Protein AF-A0AA40DKC9-F1 (afdb_monomer_lite)

Secondary structure (DSSP, 8-state):
-HHHHHHHHHHTT-PPP-HHHHHHSSPPP-S------PPP-----------------SHHHHHHHHHHHHHHHHHS-HHHHHHHHHHHHHHHHHHHHHHHHHHTT---HHHHHHHHHHHHHHHHHHHHHHHHHHHHHHHHHHHHHHHHHHHHS----------------------------PPP-

Sequence (185 aa):
TSRSIRAGYAKAGLFPFNPDRVLSDTPKPAAALAVPKINDVDSCAQDHVPQTPLTPASAEAITSLHNLIKQDAHILNETSRQRLKRHVQKLTNAAQLSFAERTARVMSYEDLETARADRATKEIAKEANKAARDDKKAAKEAKKVAILEAKKTSAGKVKRGRKRKSPAEVFAPEPKARLAQMNAM

pLDDT: mean 71.53, std 18.12, range [27.81, 98.12]

Foldseek 3Di:
DVVVVQVVCVVVVNDPDDVCVVVVPDDDPDPDPDDDPDDDDDDDDDPPDPPDPDDPPDPVVVVVVVVVVVVVVVVQPPVNVVVVVVVVVVVVVVVVVVVVVVVVPPDDPVNVVVVVVVVVVVVVVVVVVVVVVVVVVVVVVVVVVVVVVVVVPPDDDDDDDDDDDDDDDDDDDDDDDDDDDDDDD

Organism: NCBI:txid1954250

Structure (mmCIF, N/CA/C/O backbone):
data_AF-A0AA40DKC9-F1
#
_entry.id   AF-A0AA40DKC9-F1
#
loop_
_atom_site.group_PDB
_atom_site.id
_atom_site.type_symbol
_atom_site.label_atom_id
_atom_site.label_alt_id
_atom_site.label_comp_id
_atom_site.label_asym_id
_atom_site.label_entity_id
_atom_site.label_seq_id
_atom_site.pdbx_PDB_ins_code
_atom_site.Cartn_x
_atom_site.Cartn_y
_atom_site.Cartn_z
_atom_site.occupancy
_atom_site.B_iso_or_equiv
_atom_site.auth_seq_id
_atom_site.auth_comp_id
_atom_site.auth_asym_id
_atom_site.auth_atom_id
_atom_site.pdbx_PDB_model_num
ATOM 1 N N . THR A 1 1 ? -10.862 -17.056 -27.692 1.00 73.62 1 THR A N 1
ATOM 2 C CA . THR A 1 1 ? -11.677 -18.257 -27.388 1.00 73.62 1 THR A CA 1
ATOM 3 C C . THR A 1 1 ? -12.495 -18.037 -26.129 1.00 73.62 1 THR A C 1
ATOM 5 O O . THR A 1 1 ? -11.922 -17.832 -25.070 1.00 73.62 1 THR A O 1
ATOM 8 N N . SER A 1 2 ? -13.826 -18.100 -26.203 1.00 76.00 2 SER A N 1
ATOM 9 C CA . SER A 1 2 ? -14.719 -17.960 -25.033 1.00 76.00 2 SER A CA 1
ATOM 10 C C . SER A 1 2 ? -14.434 -18.985 -23.918 1.00 76.00 2 SER A C 1
ATOM 12 O O . SER A 1 2 ? -14.639 -18.703 -22.738 1.00 76.00 2 SER A O 1
ATOM 14 N N . ARG A 1 3 ? -13.892 -20.155 -24.284 1.00 78.56 3 ARG A N 1
ATOM 15 C CA . ARG A 1 3 ? -13.528 -21.250 -23.373 1.00 78.56 3 ARG A CA 1
ATOM 16 C C . ARG A 1 3 ? -12.411 -20.896 -22.381 1.00 78.56 3 ARG A C 1
ATOM 18 O O . ARG A 1 3 ? -12.502 -21.291 -21.226 1.00 78.56 3 ARG A O 1
ATOM 25 N N . SER A 1 4 ? -11.388 -20.143 -22.798 1.00 83.75 4 SER A N 1
ATOM 26 C CA . SER A 1 4 ? -10.256 -19.790 -21.920 1.00 83.75 4 SER A CA 1
ATOM 27 C C . SER A 1 4 ? -10.632 -18.723 -20.893 1.00 83.75 4 SER A C 1
ATOM 29 O O . SER A 1 4 ? -10.197 -18.791 -19.749 1.00 83.75 4 SER A O 1
ATOM 31 N N . ILE A 1 5 ? -11.504 -17.790 -21.281 1.00 84.00 5 ILE A N 1
ATOM 32 C CA . ILE A 1 5 ? -12.037 -16.750 -20.396 1.00 84.00 5 ILE A CA 1
ATOM 33 C C . ILE A 1 5 ? -12.887 -17.396 -19.292 1.00 84.00 5 ILE A C 1
ATOM 35 O O . ILE A 1 5 ? -12.626 -17.190 -18.110 1.00 84.00 5 ILE A O 1
ATOM 39 N N . ARG A 1 6 ? -13.841 -18.263 -19.662 1.00 81.12 6 ARG A N 1
ATOM 40 C CA . ARG A 1 6 ? -14.685 -18.992 -18.694 1.00 81.12 6 ARG A CA 1
ATOM 41 C C . ARG A 1 6 ? -13.871 -19.888 -17.753 1.00 81.12 6 ARG A C 1
ATOM 43 O O . ARG A 1 6 ? -14.188 -19.961 -16.570 1.00 81.12 6 ARG A O 1
ATOM 50 N N . ALA A 1 7 ? -12.810 -20.526 -18.253 1.00 81.12 7 ALA A N 1
ATOM 51 C CA . ALA A 1 7 ? -11.916 -21.344 -17.433 1.00 81.12 7 ALA A CA 1
ATOM 52 C C . ALA A 1 7 ? -11.145 -20.519 -16.385 1.00 81.12 7 ALA A C 1
ATOM 54 O O . ALA A 1 7 ? -10.975 -20.976 -15.256 1.00 81.12 7 ALA A O 1
ATOM 55 N N . GLY A 1 8 ? -10.716 -19.298 -16.728 1.00 84.44 8 GLY A N 1
ATOM 56 C CA . GLY A 1 8 ? -10.062 -18.386 -15.784 1.00 84.44 8 GLY A CA 1
ATOM 57 C C . GLY A 1 8 ? -10.985 -17.961 -14.639 1.00 84.44 8 GLY A C 1
ATOM 58 O O . GLY A 1 8 ? -10.592 -18.029 -13.477 1.00 84.44 8 GLY A O 1
ATOM 59 N N . TYR A 1 9 ? -12.232 -17.612 -14.963 1.00 84.12 9 TYR A N 1
ATOM 60 C CA . TYR A 1 9 ? -13.257 -17.258 -13.977 1.00 84.12 9 TYR A CA 1
ATOM 61 C C . TYR A 1 9 ? -13.592 -18.422 -13.033 1.00 84.12 9 TYR A C 1
ATOM 63 O O . TYR A 1 9 ? -13.560 -18.251 -11.815 1.00 84.12 9 TYR A O 1
ATOM 71 N N . ALA A 1 10 ? -13.792 -19.630 -13.572 1.00 79.62 10 ALA A N 1
ATOM 72 C CA . ALA A 1 10 ? -14.042 -20.823 -12.763 1.00 79.62 10 ALA A CA 1
ATOM 73 C C . ALA A 1 10 ? -12.865 -21.163 -11.828 1.00 79.62 10 ALA A C 1
ATOM 75 O O . ALA A 1 10 ? -13.083 -21.494 -10.665 1.00 79.62 10 ALA A O 1
ATOM 76 N N . LYS A 1 11 ? -11.615 -21.024 -12.299 1.00 83.69 11 LYS A N 1
ATOM 77 C CA . LYS A 1 11 ? -10.413 -21.239 -11.473 1.00 83.69 11 LYS A CA 1
ATOM 78 C C . LYS A 1 11 ? -10.322 -20.255 -10.300 1.00 83.69 11 LYS A C 1
ATOM 80 O O . LYS A 1 11 ? -9.803 -20.615 -9.251 1.00 83.69 11 LYS A O 1
ATOM 85 N N . ALA A 1 12 ? -10.826 -19.036 -10.475 1.00 83.12 12 ALA A N 1
ATOM 86 C CA . ALA A 1 12 ? -10.894 -18.016 -9.431 1.00 83.12 12 ALA A CA 1
ATOM 87 C C . ALA A 1 12 ? -12.143 -18.137 -8.533 1.00 83.12 12 ALA A C 1
ATOM 89 O O . ALA A 1 12 ? -12.351 -17.284 -7.675 1.00 83.12 12 ALA A O 1
ATOM 90 N N . GLY A 1 13 ? -12.998 -19.150 -8.740 1.00 79.19 13 GLY A N 1
ATOM 91 C CA . GLY A 1 13 ? -14.276 -19.290 -8.030 1.00 79.19 13 GLY A CA 1
ATOM 92 C C . GLY A 1 13 ?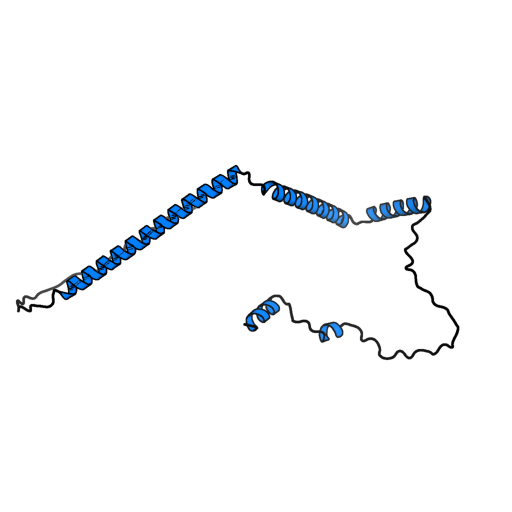 -15.306 -18.212 -8.387 1.00 79.19 13 GLY A C 1
ATOM 93 O O . GLY A 1 13 ? -16.338 -18.100 -7.728 1.00 79.19 13 GLY A O 1
ATOM 94 N N . LEU A 1 14 ? -15.039 -17.417 -9.426 1.00 82.75 14 LEU A N 1
ATOM 95 C CA . LEU A 1 14 ? -15.911 -16.349 -9.885 1.00 82.75 14 LEU A CA 1
ATOM 96 C C . LEU A 1 14 ? -16.895 -16.937 -10.894 1.00 82.75 14 LEU A C 1
ATOM 98 O O . LEU A 1 14 ? -16.609 -17.070 -12.083 1.00 82.75 14 LEU A O 1
ATOM 102 N N . PHE A 1 15 ? -18.055 -17.348 -10.401 1.00 75.44 15 PHE A N 1
ATOM 103 C CA . PHE A 1 15 ? -19.136 -17.817 -11.254 1.00 75.44 15 PHE A CA 1
ATOM 104 C C . PHE A 1 15 ? -19.887 -16.622 -11.853 1.00 75.44 15 PHE A C 1
ATOM 106 O O . PHE A 1 15 ? -19.972 -15.570 -11.214 1.00 75.44 15 PHE A O 1
ATOM 113 N N . PRO A 1 16 ? -20.447 -16.757 -13.069 1.00 78.62 16 PRO A N 1
ATOM 114 C CA . PRO A 1 16 ? -21.414 -15.795 -13.575 1.00 78.62 16 PRO A CA 1
ATOM 115 C C . PRO A 1 16 ? -22.511 -15.564 -12.537 1.00 78.62 16 PRO A C 1
ATOM 117 O O . PRO A 1 16 ? -22.940 -16.508 -11.869 1.00 78.62 16 PRO A O 1
ATOM 120 N N . PHE A 1 17 ? -22.942 -14.310 -12.407 1.00 78.31 17 PHE A N 1
ATOM 121 C CA . PHE A 1 17 ? -24.022 -13.931 -11.506 1.00 78.31 17 PHE A CA 1
ATOM 122 C C . PHE A 1 17 ? -25.231 -14.859 -11.704 1.00 78.31 17 PHE A C 1
ATOM 124 O O . PHE A 1 17 ? -25.710 -15.022 -12.827 1.00 78.31 17 PHE A O 1
ATOM 131 N N . ASN A 1 18 ? -25.685 -15.485 -10.616 1.00 78.56 18 ASN A N 1
ATOM 132 C CA . ASN A 1 18 ? -26.839 -16.377 -10.607 1.00 78.56 18 ASN A CA 1
ATOM 133 C C . ASN A 1 18 ? -27.922 -15.766 -9.699 1.00 78.56 18 ASN A C 1
ATOM 135 O O . ASN A 1 18 ? -27.805 -15.888 -8.475 1.00 78.56 18 ASN A O 1
ATOM 139 N N . PRO A 1 19 ? -28.940 -15.097 -10.273 1.00 76.44 19 PRO A N 1
ATOM 140 C CA . PRO A 1 19 ? -29.970 -14.416 -9.496 1.00 76.44 19 PRO A CA 1
ATOM 141 C C . PRO A 1 19 ? -30.777 -15.385 -8.631 1.00 76.44 19 PRO A C 1
ATOM 143 O O . PRO A 1 19 ? -31.137 -15.021 -7.520 1.00 76.44 19 PRO A O 1
ATOM 146 N N . ASP A 1 20 ? -30.987 -16.626 -9.071 1.00 77.50 20 ASP A N 1
ATOM 147 C CA . ASP A 1 20 ? -31.808 -17.597 -8.340 1.00 77.50 20 ASP A CA 1
ATOM 148 C C . ASP A 1 20 ? -31.191 -17.964 -6.984 1.00 77.50 20 ASP A C 1
ATOM 150 O O . ASP A 1 20 ? -31.914 -18.139 -6.009 1.00 77.50 20 ASP A O 1
ATOM 154 N N . ARG A 1 21 ? -29.852 -18.013 -6.895 1.00 76.00 21 ARG A N 1
ATOM 155 C CA . ARG A 1 21 ? -29.132 -18.241 -5.624 1.00 76.00 21 ARG A CA 1
ATOM 156 C C . ARG A 1 21 ? -29.141 -17.016 -4.716 1.00 76.00 21 ARG A C 1
ATOM 158 O O . ARG A 1 21 ? -29.103 -17.146 -3.504 1.00 76.00 21 ARG A O 1
ATOM 165 N N . VAL A 1 22 ? -29.142 -15.823 -5.301 1.00 76.44 22 VAL A N 1
ATOM 166 C CA . VAL A 1 22 ? -29.189 -14.570 -4.535 1.00 76.44 22 VAL A CA 1
ATOM 167 C C . VAL A 1 22 ? -30.593 -14.350 -3.974 1.00 76.44 22 VAL A C 1
ATOM 169 O O . VAL A 1 22 ? -30.746 -13.888 -2.849 1.00 76.44 22 VAL A O 1
ATOM 172 N N . LEU A 1 23 ? -31.617 -14.722 -4.742 1.00 75.81 23 LEU A N 1
ATOM 173 C CA . LEU A 1 23 ? -33.021 -14.588 -4.372 1.00 75.81 23 LEU A CA 1
ATOM 174 C C . LEU A 1 23 ? -33.534 -15.748 -3.501 1.00 75.81 23 LEU A C 1
ATOM 176 O O . LEU A 1 23 ? -34.550 -15.582 -2.829 1.00 75.81 23 LEU A O 1
ATOM 180 N N . SER A 1 24 ? -32.857 -16.903 -3.473 1.00 73.06 24 SER A N 1
ATOM 181 C CA . SER A 1 24 ? -33.232 -18.024 -2.598 1.00 73.06 24 SER A CA 1
ATOM 182 C C . SER A 1 24 ? -32.989 -17.739 -1.118 1.00 73.06 24 SER A C 1
ATOM 184 O O . SER A 1 24 ? -33.751 -18.210 -0.278 1.00 73.06 24 SER A O 1
ATOM 186 N N . ASP A 1 25 ? -31.947 -16.967 -0.805 1.00 75.69 25 ASP A N 1
ATOM 187 C CA . ASP A 1 25 ? -31.564 -16.643 0.575 1.00 75.69 25 ASP A CA 1
ATOM 188 C C . ASP A 1 25 ? -32.347 -15.439 1.119 1.00 75.69 25 ASP A C 1
ATOM 190 O O . ASP A 1 25 ? -32.398 -15.206 2.329 1.00 75.69 25 ASP A O 1
ATOM 194 N N . THR A 1 26 ? -32.986 -14.667 0.233 1.00 77.38 26 THR A N 1
ATOM 195 C CA . THR A 1 26 ? -33.887 -13.594 0.646 1.00 77.38 26 THR A CA 1
ATOM 196 C C . THR A 1 26 ? -35.240 -14.175 1.048 1.00 77.38 26 THR A C 1
ATOM 198 O O . THR A 1 26 ? -35.839 -14.911 0.257 1.00 77.38 26 THR A O 1
ATOM 201 N N . PRO A 1 27 ? -35.779 -13.837 2.235 1.00 72.62 27 PRO A N 1
ATOM 202 C CA . PRO A 1 27 ? -37.139 -14.217 2.579 1.00 72.62 27 PRO A CA 1
ATOM 203 C C . PRO A 1 27 ? -38.083 -13.624 1.533 1.00 72.62 27 PRO A C 1
ATOM 205 O O . PRO A 1 27 ? -38.110 -12.410 1.320 1.00 72.62 27 PRO A O 1
ATOM 208 N N . LYS A 1 28 ? -38.832 -14.497 0.851 1.00 73.69 28 LYS A N 1
ATOM 209 C CA . LYS A 1 28 ? -39.819 -14.103 -0.155 1.00 73.69 28 LYS A CA 1
ATOM 210 C C . LYS A 1 28 ? -40.770 -13.089 0.493 1.00 73.69 28 LYS A C 1
ATOM 212 O O . LYS A 1 28 ? -41.421 -13.457 1.474 1.00 73.69 28 LYS A O 1
ATOM 217 N N . PRO A 1 29 ? -40.856 -11.838 0.003 1.00 66.06 29 PRO A N 1
ATOM 218 C CA . PRO A 1 29 ? -41.797 -10.882 0.562 1.00 66.06 29 PRO A CA 1
ATOM 219 C C . PRO A 1 29 ? -43.192 -11.482 0.403 1.00 66.06 29 PRO A C 1
ATOM 221 O O . PRO A 1 29 ? -43.588 -11.862 -0.703 1.00 66.06 29 PRO A O 1
ATOM 224 N N . ALA A 1 30 ? -43.882 -11.667 1.529 1.00 52.03 30 ALA A N 1
ATOM 225 C CA . ALA A 1 30 ? -45.204 -12.264 1.571 1.00 52.03 30 ALA A CA 1
ATOM 226 C C . ALA A 1 30 ? -46.120 -11.499 0.610 1.00 52.03 30 ALA A C 1
ATOM 228 O O . ALA A 1 30 ? -46.394 -10.311 0.791 1.00 52.03 30 ALA A O 1
ATOM 229 N N . ALA A 1 31 ? -46.541 -12.185 -0.451 1.00 57.38 31 ALA A N 1
ATOM 230 C CA . ALA A 1 31 ? -47.508 -11.662 -1.389 1.00 57.38 31 ALA A CA 1
ATOM 231 C C . ALA A 1 31 ? -48.811 -11.382 -0.630 1.00 57.38 31 ALA A C 1
ATOM 233 O O . ALA A 1 31 ? -49.362 -12.277 0.006 1.00 57.38 31 ALA A O 1
ATOM 234 N N . ALA A 1 32 ? -49.270 -10.134 -0.727 1.00 58.47 32 ALA A N 1
ATOM 235 C CA . ALA A 1 32 ? -50.564 -9.652 -0.257 1.00 58.47 32 ALA A CA 1
ATOM 236 C C . ALA A 1 32 ? -50.816 -9.794 1.258 1.00 58.47 32 ALA A C 1
ATOM 238 O O . ALA A 1 32 ? -51.672 -10.557 1.701 1.00 58.47 32 ALA A O 1
ATOM 239 N N . LEU A 1 33 ? -50.152 -8.953 2.057 1.00 49.88 33 LEU A N 1
ATOM 240 C CA . LEU A 1 33 ? -50.748 -8.500 3.315 1.00 49.88 33 LEU A CA 1
ATOM 241 C C . LEU A 1 33 ? -51.916 -7.572 2.956 1.00 49.88 33 LEU A C 1
ATOM 243 O O . LEU A 1 33 ? -51.725 -6.428 2.546 1.00 49.88 33 LEU A O 1
ATOM 247 N N . ALA A 1 34 ? -53.126 -8.123 3.030 1.00 50.50 34 ALA A N 1
ATOM 248 C CA . ALA A 1 34 ? -54.370 -7.388 2.905 1.00 50.50 34 ALA A CA 1
ATOM 249 C C . ALA A 1 34 ? -54.368 -6.212 3.892 1.00 50.50 34 ALA A C 1
ATOM 251 O O . ALA A 1 34 ? -54.295 -6.390 5.107 1.00 50.50 34 ALA A O 1
ATOM 252 N N . VAL A 1 35 ? -54.421 -5.010 3.327 1.00 57.84 35 VAL A N 1
ATOM 253 C CA . VAL A 1 35 ? -54.603 -3.739 4.024 1.00 57.84 35 VAL A CA 1
ATOM 254 C C . VAL A 1 35 ? -55.887 -3.812 4.862 1.00 57.84 35 VAL A C 1
ATOM 256 O O . VAL A 1 35 ? -56.956 -4.030 4.284 1.00 57.84 35 VAL A O 1
ATOM 259 N N . PRO A 1 36 ? -55.853 -3.589 6.189 1.00 46.12 36 PRO A N 1
ATOM 260 C CA . PRO A 1 36 ? -57.054 -3.205 6.903 1.00 46.12 36 PRO A CA 1
ATOM 261 C C . PRO A 1 36 ? -57.400 -1.778 6.479 1.00 46.12 36 PRO A C 1
ATOM 263 O O . PRO A 1 36 ? -56.641 -0.837 6.709 1.00 46.12 36 PRO A O 1
ATOM 266 N N . LYS A 1 37 ? -58.545 -1.642 5.813 1.00 52.16 37 LYS A N 1
ATOM 267 C CA . LYS A 1 37 ? -59.165 -0.370 5.450 1.00 52.16 37 LYS A CA 1
ATOM 268 C C . LYS A 1 37 ? -59.525 0.363 6.747 1.00 52.16 37 LYS A C 1
ATOM 270 O O . LYS A 1 37 ? -60.538 0.054 7.368 1.00 52.16 37 LYS A O 1
ATOM 275 N N . ILE A 1 38 ? -58.653 1.265 7.190 1.00 45.56 38 ILE A N 1
ATOM 276 C CA . ILE A 1 38 ? -58.938 2.206 8.275 1.00 45.56 38 ILE A CA 1
ATOM 277 C C . ILE A 1 38 ? -59.447 3.480 7.611 1.00 45.56 38 ILE A C 1
ATOM 279 O O . ILE A 1 38 ? -58.801 4.024 6.720 1.00 45.56 38 ILE A O 1
ATOM 283 N N . ASN A 1 39 ? -60.664 3.846 8.000 1.00 53.00 39 ASN A N 1
ATOM 284 C CA . ASN A 1 39 ? -61.469 4.907 7.415 1.00 53.00 39 ASN A CA 1
ATOM 285 C C . ASN A 1 39 ? -60.775 6.272 7.461 1.00 53.00 39 ASN A C 1
ATOM 287 O O . ASN A 1 39 ? -60.009 6.566 8.379 1.00 53.00 39 ASN A O 1
ATOM 291 N N . ASP A 1 40 ? -61.109 7.071 6.452 1.00 49.53 40 ASP A N 1
ATOM 292 C CA . ASP A 1 40 ? -60.595 8.399 6.144 1.00 49.53 40 ASP A CA 1
ATOM 293 C C . ASP A 1 40 ? -60.563 9.333 7.362 1.00 49.53 40 ASP A C 1
ATOM 295 O O . ASP A 1 40 ? -61.601 9.679 7.929 1.00 49.53 40 ASP A O 1
ATOM 299 N N . VAL A 1 41 ? -59.362 9.785 7.724 1.00 51.31 41 VAL A N 1
ATOM 300 C CA . VAL A 1 41 ? -59.159 11.021 8.483 1.00 51.31 41 VAL A CA 1
ATOM 301 C C . VAL A 1 41 ? -58.030 11.791 7.809 1.00 51.31 41 VAL A C 1
ATOM 303 O O . VAL A 1 41 ? -56.906 11.303 7.696 1.00 51.31 41 VAL A O 1
ATOM 306 N N . ASP A 1 42 ? -58.390 12.984 7.340 1.00 53.59 42 ASP A N 1
ATOM 307 C CA . ASP A 1 42 ? -57.536 14.041 6.808 1.00 53.59 42 ASP A CA 1
ATOM 308 C C . ASP A 1 42 ? -56.150 14.103 7.456 1.00 53.59 42 ASP A C 1
ATOM 310 O O . ASP A 1 42 ? -56.028 14.251 8.673 1.00 53.59 42 ASP A O 1
ATOM 314 N N . SER A 1 43 ? -55.086 14.135 6.650 1.00 45.62 43 SER A N 1
ATOM 315 C CA . SER A 1 43 ? -53.872 14.857 7.043 1.00 45.62 43 SER A CA 1
ATOM 316 C C . SER A 1 43 ? -53.113 15.370 5.827 1.00 45.62 43 SER A C 1
ATOM 318 O O . SER A 1 43 ? -52.598 14.614 5.007 1.00 45.62 43 SER A O 1
ATOM 320 N N . CYS A 1 44 ? -53.062 16.696 5.764 1.00 46.16 44 CYS A N 1
ATOM 321 C CA . CYS A 1 44 ? -52.243 17.525 4.896 1.00 46.16 44 CYS A CA 1
ATOM 322 C C . CYS A 1 44 ? -50.788 17.0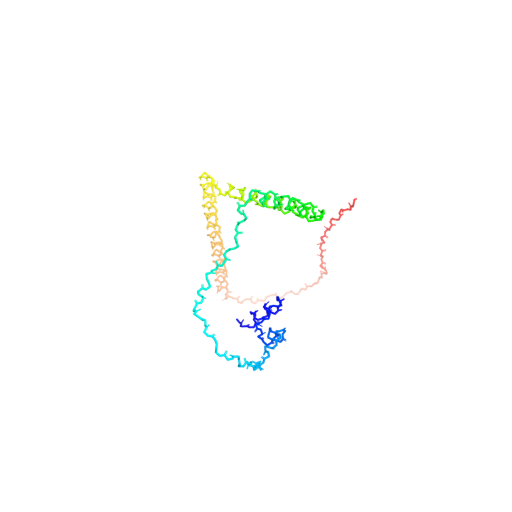26 4.796 1.00 46.16 44 CYS A C 1
ATOM 324 O O . CYS A 1 44 ? -50.231 16.506 5.764 1.00 46.16 44 CYS A O 1
ATOM 326 N N . ALA A 1 45 ? -50.177 17.247 3.631 1.00 53.09 45 ALA A N 1
ATOM 327 C CA . ALA A 1 45 ? -48.784 16.952 3.317 1.00 53.09 45 ALA A CA 1
ATOM 328 C C . ALA A 1 45 ? -47.819 17.298 4.466 1.00 53.09 45 ALA A C 1
ATOM 330 O O . ALA A 1 45 ? -47.739 18.441 4.910 1.00 53.09 45 ALA A O 1
ATOM 331 N N . GLN A 1 46 ? -47.055 16.305 4.913 1.00 48.28 46 GLN A N 1
ATOM 332 C CA . GLN A 1 46 ? -45.833 16.531 5.672 1.00 48.28 46 GLN A CA 1
ATOM 333 C C . GLN A 1 46 ? -44.675 16.284 4.712 1.00 48.28 46 GLN A C 1
ATOM 335 O O . GLN A 1 46 ? -44.257 15.145 4.500 1.00 48.28 46 GLN A O 1
ATOM 340 N N . ASP A 1 47 ? -44.190 17.368 4.106 1.00 49.53 47 ASP A N 1
ATOM 341 C CA . ASP A 1 47 ? -42.843 17.424 3.552 1.00 49.53 47 ASP A CA 1
ATOM 342 C C . ASP A 1 47 ? -41.881 17.047 4.678 1.00 49.53 47 ASP A C 1
ATOM 344 O O . ASP A 1 47 ? -41.597 17.835 5.582 1.00 49.53 47 ASP A O 1
ATOM 348 N N . HIS A 1 48 ? -41.421 15.798 4.668 1.00 50.94 48 HIS A N 1
ATOM 349 C CA . HIS A 1 48 ? -40.465 15.318 5.647 1.00 50.94 48 HIS A CA 1
ATOM 350 C C . HIS A 1 48 ? -39.107 15.950 5.324 1.00 50.94 48 HIS A C 1
ATOM 352 O O . HIS A 1 48 ? -38.276 15.395 4.606 1.00 50.94 48 HIS A O 1
ATOM 358 N N . VAL A 1 49 ? -38.890 17.152 5.856 1.00 62.12 49 VAL A N 1
ATOM 359 C CA . VAL A 1 49 ? -37.562 17.747 5.998 1.00 62.12 49 VAL A CA 1
ATOM 360 C C . VAL A 1 49 ? -36.687 16.712 6.719 1.00 62.12 49 VAL A C 1
ATOM 362 O O . VAL A 1 49 ? -37.140 16.124 7.711 1.00 62.12 49 VAL A O 1
ATOM 365 N N . PRO A 1 50 ? -35.455 16.433 6.253 1.00 49.00 50 PRO A N 1
ATOM 366 C CA . PRO A 1 50 ? -34.560 15.558 6.991 1.00 49.00 50 PRO A CA 1
ATOM 367 C C . PRO A 1 50 ? -34.291 16.197 8.357 1.00 49.00 50 PRO A C 1
ATOM 369 O O . PRO A 1 50 ? -33.643 17.239 8.447 1.00 49.00 50 PRO A O 1
ATOM 372 N N . GLN A 1 51 ? -34.802 15.582 9.426 1.00 56.97 51 GLN A N 1
ATOM 373 C CA . GLN A 1 51 ? -34.401 15.911 10.789 1.00 56.97 51 GLN A CA 1
ATOM 374 C C . GLN A 1 51 ? -32.928 15.536 10.934 1.00 56.97 51 GLN A C 1
ATOM 376 O O . GLN A 1 51 ? -32.572 14.385 11.187 1.00 56.97 51 GLN A O 1
ATOM 381 N N . THR A 1 52 ? -32.050 16.515 10.742 1.00 61.78 52 THR A N 1
ATOM 382 C CA . THR A 1 52 ? -30.675 16.415 11.217 1.00 61.78 52 THR A CA 1
ATOM 383 C C . THR A 1 52 ? -30.719 16.260 12.737 1.00 61.78 52 THR A C 1
ATOM 385 O O . THR A 1 52 ? -31.447 17.021 13.383 1.00 61.78 52 THR A O 1
ATOM 388 N N .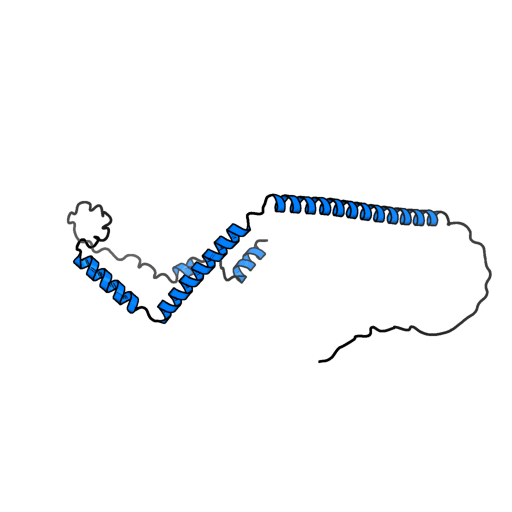 PRO A 1 53 ? -29.975 15.309 13.329 1.00 59.94 53 PRO A N 1
ATOM 389 C CA . PRO A 1 53 ? -29.923 15.175 14.777 1.00 59.94 53 PRO A CA 1
ATOM 390 C C . PRO A 1 53 ? -29.482 16.509 15.384 1.00 59.94 53 PRO A C 1
ATOM 392 O O . PRO A 1 53 ? -28.447 17.061 15.008 1.00 59.94 53 PRO A O 1
ATOM 395 N N . LEU A 1 54 ? -30.306 17.040 16.289 1.00 62.00 54 LEU A N 1
ATOM 396 C CA . LEU A 1 54 ? -30.041 18.282 17.004 1.00 62.00 54 LEU A CA 1
ATOM 397 C C . LEU A 1 54 ? -28.714 18.141 17.760 1.00 62.00 54 LEU A C 1
ATOM 399 O O . LEU A 1 54 ? -28.588 17.342 18.688 1.00 62.00 54 LEU A O 1
ATOM 403 N N . THR A 1 55 ? -27.714 18.913 17.338 1.00 67.31 55 THR A N 1
ATOM 404 C CA . THR A 1 55 ? -26.441 19.093 18.041 1.00 67.31 55 THR A CA 1
ATOM 405 C C . THR A 1 55 ? -26.703 19.473 19.504 1.00 67.31 55 THR A C 1
ATOM 407 O O . THR A 1 55 ? -27.519 20.365 19.748 1.00 67.31 55 THR A O 1
ATOM 410 N N . PRO A 1 56 ? -26.031 18.847 20.491 1.00 56.62 56 PRO A N 1
ATOM 411 C CA . PRO A 1 56 ? -26.223 19.183 21.898 1.00 56.62 56 PRO A CA 1
ATOM 412 C C . PRO A 1 56 ? -25.784 20.631 22.154 1.00 56.62 56 PRO A C 1
ATOM 414 O O . PRO A 1 56 ? -24.606 20.961 22.054 1.00 56.62 56 PRO A O 1
ATOM 417 N N . ALA A 1 57 ? -26.749 21.499 22.461 1.00 70.31 57 ALA A N 1
ATOM 418 C CA . ALA A 1 57 ? -26.564 22.950 22.546 1.00 70.31 57 ALA A CA 1
ATOM 419 C C . ALA A 1 57 ? -26.122 23.461 23.937 1.00 70.31 57 ALA A C 1
ATOM 421 O O . ALA A 1 57 ? -25.937 24.662 24.112 1.00 70.31 57 ALA A O 1
ATOM 422 N N . SER A 1 58 ? -25.956 22.574 24.929 1.00 83.25 58 SER A N 1
ATOM 423 C CA . SER A 1 58 ? -25.543 22.933 26.297 1.00 83.25 58 SER A CA 1
ATOM 424 C C . SER A 1 58 ? -24.105 22.500 26.593 1.00 83.25 58 SER A C 1
ATOM 426 O O . SER A 1 58 ? -23.697 21.387 26.253 1.00 83.25 58 SER A O 1
ATOM 428 N N . ALA A 1 59 ? -23.351 23.359 27.287 1.00 83.50 59 ALA A N 1
ATOM 429 C CA . ALA A 1 59 ? -21.976 23.088 27.709 1.00 83.50 59 ALA A CA 1
ATOM 430 C C . ALA A 1 59 ? -21.862 21.820 28.578 1.00 83.50 59 ALA A C 1
ATOM 432 O O . ALA A 1 59 ? -20.897 21.070 28.448 1.00 83.50 59 ALA A O 1
ATOM 433 N N . GLU A 1 60 ? -22.869 21.532 29.404 1.00 87.19 60 GLU A N 1
ATOM 434 C CA . GLU A 1 60 ? -22.923 20.325 30.241 1.00 87.19 60 GLU A CA 1
ATOM 435 C C . GLU A 1 60 ? -23.125 19.049 29.415 1.00 87.19 60 GLU A C 1
ATOM 437 O O . GLU A 1 60 ? -22.541 18.006 29.704 1.00 87.19 60 GLU A O 1
ATOM 442 N N . ALA A 1 61 ? -23.908 19.130 28.335 1.00 88.56 61 ALA A N 1
ATOM 443 C CA . ALA A 1 61 ? -24.113 18.003 27.431 1.00 88.56 61 ALA A CA 1
ATOM 444 C C . ALA A 1 61 ? -22.825 17.665 26.662 1.00 88.56 61 ALA A C 1
ATOM 446 O O . ALA A 1 61 ? -22.501 16.493 26.472 1.00 88.56 61 ALA A O 1
ATOM 447 N N . ILE A 1 62 ? -22.052 18.687 26.277 1.00 88.44 62 ILE A N 1
ATOM 448 C CA . ILE A 1 62 ? -20.762 18.520 25.596 1.00 88.44 62 ILE A CA 1
ATOM 449 C C . ILE A 1 62 ? -19.713 17.919 26.545 1.00 88.44 62 ILE A C 1
ATOM 451 O O . ILE A 1 62 ? -18.988 17.002 26.155 1.00 88.44 62 ILE A O 1
ATOM 455 N N . THR A 1 63 ? -19.632 18.383 27.797 1.00 92.06 63 THR A N 1
ATOM 456 C CA . THR A 1 63 ? -18.690 17.822 28.782 1.00 92.06 63 THR A CA 1
ATOM 457 C C . THR A 1 63 ? -19.068 16.399 29.189 1.00 92.06 63 THR A C 1
ATOM 459 O O . THR A 1 63 ? -18.186 15.543 29.277 1.00 92.06 63 THR A O 1
ATOM 462 N N . SER A 1 64 ? -20.363 16.119 29.355 1.00 94.25 64 SER A N 1
ATOM 463 C CA . SER A 1 64 ? -20.885 14.771 29.594 1.00 94.25 64 SER A CA 1
ATOM 464 C C . SER A 1 64 ? -20.514 13.810 28.456 1.00 94.25 64 SER A C 1
ATOM 466 O O . SER A 1 64 ? -19.921 12.758 28.703 1.00 94.25 64 SER A O 1
ATOM 468 N N . LEU A 1 65 ? -20.729 14.214 27.197 1.00 91.06 65 LEU A N 1
ATOM 469 C CA . LEU A 1 65 ? -20.352 13.427 26.018 1.00 91.06 65 LEU A CA 1
ATOM 470 C C . LEU A 1 65 ? -18.836 13.183 25.935 1.00 91.06 65 LEU A C 1
ATOM 472 O O . LEU A 1 65 ? -18.394 12.073 25.648 1.00 91.06 65 LEU A O 1
ATOM 476 N N . HIS A 1 66 ? -18.022 14.199 26.214 1.00 91.19 66 HIS A N 1
ATOM 477 C CA . HIS A 1 66 ? -16.565 14.064 26.216 1.00 91.19 66 HIS A CA 1
ATOM 478 C C . HIS A 1 66 ? -16.067 13.097 27.304 1.00 91.19 66 HIS A C 1
ATOM 480 O O . HIS A 1 66 ? -15.140 12.319 27.066 1.00 91.19 66 HIS A O 1
ATOM 486 N N . ASN A 1 67 ? -16.692 13.105 28.484 1.00 92.56 67 ASN A N 1
ATOM 487 C CA . ASN A 1 67 ? -16.382 12.153 29.549 1.00 92.56 67 ASN A CA 1
ATOM 488 C C . ASN A 1 67 ? -16.804 10.722 29.176 1.00 92.56 67 ASN A C 1
ATOM 490 O O . ASN A 1 67 ? -16.047 9.791 29.446 1.00 92.56 67 ASN A O 1
ATOM 494 N N . LEU A 1 68 ? -17.942 10.553 28.496 1.00 89.12 68 LEU A N 1
ATOM 495 C CA . LEU A 1 68 ? -18.407 9.260 27.984 1.00 89.12 68 LEU A CA 1
ATOM 496 C C . LEU A 1 68 ? -17.440 8.679 26.940 1.00 89.12 68 LEU A C 1
ATOM 498 O O . LEU A 1 68 ? -16.982 7.553 27.083 1.00 89.12 68 LEU A O 1
ATOM 502 N N . ILE A 1 69 ? -17.023 9.479 25.955 1.00 87.56 69 ILE A N 1
ATOM 503 C CA . ILE A 1 69 ? -16.067 9.051 24.918 1.00 87.56 69 ILE A CA 1
ATOM 504 C C . ILE A 1 69 ? -14.715 8.660 25.530 1.00 87.56 69 ILE A C 1
ATOM 506 O O . ILE A 1 69 ? -14.080 7.705 25.080 1.00 87.56 69 ILE A O 1
ATOM 510 N N . LYS A 1 70 ? -14.262 9.372 26.572 1.00 86.69 70 LYS A N 1
ATOM 511 C CA . LYS A 1 70 ? -13.058 8.985 27.323 1.00 86.69 70 LYS A CA 1
ATOM 512 C C . LYS A 1 70 ? -13.226 7.618 27.978 1.00 86.69 70 LYS A C 1
ATOM 514 O O . LYS A 1 70 ? -12.321 6.794 27.875 1.00 86.69 70 LYS A O 1
ATOM 519 N N . GLN A 1 71 ? -14.361 7.374 28.629 1.00 77.38 71 GLN A N 1
ATOM 520 C CA . GLN A 1 71 ? -14.658 6.079 29.243 1.00 77.38 71 GLN A CA 1
ATOM 521 C C . GLN A 1 71 ? -14.707 4.967 28.187 1.00 77.38 71 GLN A C 1
ATOM 523 O O . GLN A 1 71 ? -14.013 3.967 28.342 1.00 77.38 71 GLN A O 1
ATOM 528 N N . ASP A 1 72 ? -15.389 5.179 27.064 1.00 79.31 72 ASP A N 1
ATOM 529 C CA . ASP A 1 72 ? -15.476 4.214 25.959 1.00 79.31 72 ASP A CA 1
ATOM 530 C C . ASP A 1 72 ? -14.111 3.906 25.328 1.00 79.31 72 ASP A C 1
ATOM 532 O O . ASP A 1 72 ? -13.786 2.754 25.028 1.00 79.31 72 ASP A O 1
ATOM 536 N N . ALA A 1 73 ? -13.252 4.918 25.194 1.00 76.00 73 ALA A N 1
ATOM 537 C CA . ALA A 1 73 ? -11.878 4.738 24.735 1.00 76.00 73 ALA A CA 1
ATOM 538 C C . ALA A 1 73 ? -11.025 3.915 25.721 1.00 76.00 73 ALA A C 1
ATOM 540 O O . ALA A 1 73 ? -10.109 3.207 25.293 1.00 76.00 73 ALA A O 1
ATOM 541 N N . HIS A 1 74 ? -11.325 3.978 27.023 1.00 70.19 74 HIS A N 1
ATOM 542 C CA . HIS A 1 74 ? -10.711 3.129 28.049 1.00 70.19 74 HIS A CA 1
ATOM 543 C C . HIS A 1 74 ? -11.309 1.713 28.096 1.00 70.19 74 HIS A C 1
ATOM 545 O O . HIS A 1 74 ? -10.594 0.779 28.456 1.00 70.19 74 HIS A O 1
ATOM 551 N N . ILE A 1 75 ? -12.572 1.539 27.689 1.00 74.06 75 ILE A N 1
ATOM 552 C CA . ILE A 1 75 ? -13.260 0.239 27.569 1.00 74.06 75 ILE A CA 1
ATOM 553 C C . ILE A 1 75 ? -12.726 -0.575 26.375 1.00 74.06 75 ILE A C 1
ATOM 555 O O . ILE A 1 75 ? -12.868 -1.800 26.328 1.00 74.06 75 ILE A O 1
ATOM 559 N N . LEU A 1 76 ? -12.050 0.069 25.417 1.00 71.00 76 LEU A N 1
ATOM 560 C CA . LEU A 1 76 ? -11.398 -0.627 24.312 1.00 71.00 76 LEU A CA 1
ATOM 561 C C . LEU A 1 76 ? -10.369 -1.648 24.836 1.00 71.00 76 LEU A C 1
ATOM 563 O O . LEU A 1 76 ? -9.335 -1.296 25.407 1.00 71.00 76 LEU A O 1
ATOM 567 N N . ASN A 1 77 ? -10.628 -2.932 24.569 1.00 83.88 77 ASN A N 1
ATOM 568 C CA . ASN A 1 77 ? -9.766 -4.054 24.951 1.00 83.88 77 ASN A CA 1
ATOM 569 C C . ASN A 1 77 ? -8.293 -3.805 24.581 1.00 83.88 77 ASN A C 1
ATOM 571 O O . ASN A 1 77 ? -8.009 -3.282 23.501 1.00 83.88 77 ASN A O 1
ATOM 575 N N . GLU A 1 78 ? -7.336 -4.267 25.391 1.00 84.06 78 GLU A N 1
ATOM 576 C CA . GLU A 1 78 ? -5.894 -4.068 25.140 1.00 84.06 78 GLU A CA 1
ATOM 577 C C . GLU A 1 78 ? -5.478 -4.504 23.718 1.00 84.06 78 GLU A C 1
ATOM 579 O O . GLU A 1 78 ? -4.689 -3.840 23.042 1.00 84.06 78 GLU A O 1
ATOM 584 N N . THR A 1 79 ? -6.107 -5.564 23.195 1.00 85.19 79 THR A N 1
ATOM 585 C CA . THR A 1 79 ? -5.893 -6.055 21.824 1.00 85.19 79 THR A CA 1
ATOM 586 C C . THR A 1 79 ? -6.350 -5.074 20.738 1.00 85.19 79 THR A C 1
ATOM 588 O O . THR A 1 79 ? -5.758 -5.029 19.659 1.00 85.19 79 THR A O 1
ATOM 591 N N . SER A 1 80 ? -7.402 -4.293 20.986 1.00 83.81 80 SER A N 1
ATOM 592 C CA . SER A 1 80 ? -7.919 -3.278 20.060 1.00 83.81 80 SER A CA 1
ATOM 593 C C . SER A 1 80 ? -7.015 -2.044 20.033 1.00 83.81 80 SER A C 1
ATOM 595 O O . SER A 1 80 ? -6.640 -1.586 18.954 1.00 83.81 80 SER A O 1
ATOM 597 N N . ARG A 1 81 ? -6.526 -1.600 21.199 1.00 85.62 81 ARG A N 1
ATOM 598 C CA . ARG A 1 81 ? -5.497 -0.555 21.315 1.00 85.62 81 ARG A CA 1
ATOM 599 C C . ARG A 1 81 ? -4.195 -0.956 20.629 1.00 85.62 81 ARG A C 1
ATOM 601 O O . ARG A 1 81 ? -3.602 -0.159 19.904 1.00 85.62 81 ARG A O 1
ATOM 608 N N . GLN A 1 82 ? -3.748 -2.196 20.818 1.00 90.62 82 GLN A N 1
ATOM 609 C CA . GLN A 1 82 ? -2.544 -2.700 20.161 1.00 90.62 82 GLN A CA 1
ATOM 610 C C . GLN A 1 82 ? -2.716 -2.770 18.637 1.00 90.62 82 GLN A C 1
ATOM 612 O O . GLN A 1 82 ? -1.799 -2.407 17.896 1.00 90.62 82 GLN A O 1
ATOM 617 N N . ARG A 1 83 ? -3.894 -3.190 18.155 1.00 91.50 83 ARG A N 1
ATOM 618 C CA . ARG A 1 83 ? -4.238 -3.150 16.726 1.00 91.50 83 ARG A CA 1
ATOM 619 C C . ARG A 1 83 ? -4.203 -1.726 1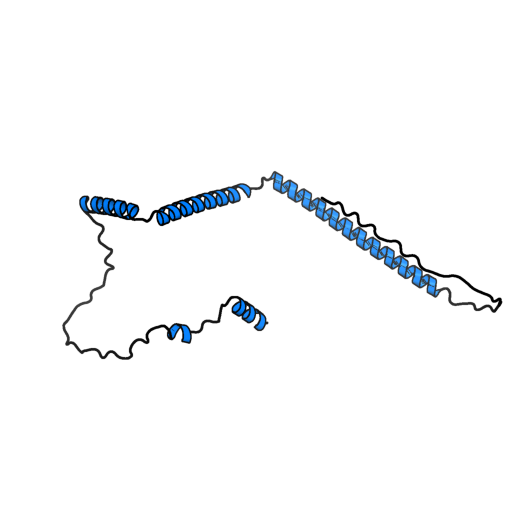6.184 1.00 91.50 83 ARG A C 1
ATOM 621 O O . ARG A 1 83 ? -3.544 -1.503 15.173 1.00 91.50 83 ARG A O 1
ATOM 628 N N . LEU A 1 84 ? -4.813 -0.766 16.879 1.00 90.12 84 LEU A N 1
ATOM 629 C CA . LEU A 1 84 ? -4.786 0.646 16.495 1.00 90.12 84 LEU A CA 1
ATOM 630 C C . LEU A 1 84 ? -3.350 1.173 16.384 1.00 90.12 84 LEU A C 1
ATOM 632 O O . LEU A 1 84 ? -2.988 1.724 15.348 1.00 90.12 84 LEU A O 1
ATOM 636 N N . LYS A 1 85 ? -2.499 0.921 17.388 1.00 94.50 85 LYS A N 1
ATOM 637 C CA . LYS A 1 85 ? -1.074 1.298 17.345 1.00 94.50 85 LYS A CA 1
ATOM 638 C C . LYS A 1 85 ? -0.359 0.717 16.120 1.00 94.50 85 LYS A C 1
ATOM 640 O O . LYS A 1 85 ? 0.346 1.445 15.426 1.00 94.50 85 LYS A O 1
ATOM 645 N N . ARG A 1 86 ? -0.582 -0.567 15.800 1.00 96.50 86 ARG A N 1
ATOM 646 C CA . ARG A 1 86 ? -0.025 -1.189 14.582 1.00 96.50 86 ARG A CA 1
ATOM 647 C C . ARG A 1 86 ? -0.551 -0.532 13.307 1.00 96.50 86 ARG A C 1
ATOM 649 O O . ARG A 1 86 ? 0.221 -0.358 12.371 1.00 96.50 86 ARG A O 1
ATOM 656 N N . HIS A 1 87 ? -1.838 -0.194 13.238 1.00 96.31 87 HIS A N 1
ATOM 657 C CA . HIS A 1 87 ? -2.421 0.463 12.064 1.00 96.31 87 HIS A CA 1
ATOM 658 C C . HIS A 1 87 ? -1.849 1.864 11.854 1.00 96.31 87 HIS A C 1
ATOM 660 O O . HIS A 1 87 ? -1.462 2.187 10.734 1.00 96.31 87 HIS A O 1
ATOM 666 N N . VAL A 1 88 ? -1.714 2.647 12.926 1.00 96.69 88 VAL A N 1
ATOM 667 C CA . VAL A 1 88 ? -1.075 3.968 12.881 1.00 96.69 88 VAL A CA 1
ATOM 668 C C . VAL A 1 88 ? 0.370 3.840 12.400 1.00 96.69 88 VAL A C 1
ATOM 670 O O . VAL A 1 88 ? 0.746 4.512 11.447 1.00 96.69 88 VAL A O 1
ATOM 673 N N . GLN A 1 89 ? 1.148 2.910 12.963 1.00 98.12 89 GLN A N 1
ATOM 674 C CA . GLN A 1 89 ? 2.535 2.679 12.542 1.00 98.12 89 GLN A CA 1
ATOM 675 C C . GLN A 1 89 ? 2.648 2.226 11.074 1.00 98.12 89 GLN A C 1
ATOM 677 O O . GLN A 1 89 ? 3.546 2.643 10.346 1.00 98.12 89 GLN A O 1
ATOM 682 N N . LYS A 1 90 ? 1.731 1.373 10.602 1.00 98.12 90 LYS A N 1
ATOM 683 C CA . LYS A 1 90 ? 1.682 0.977 9.186 1.00 98.12 90 LYS A CA 1
ATOM 684 C C . LYS A 1 90 ? 1.405 2.173 8.281 1.00 98.12 90 LYS A C 1
ATOM 686 O O . LYS A 1 90 ? 2.051 2.296 7.245 1.00 98.12 90 LYS A O 1
ATOM 691 N N . LEU A 1 91 ? 0.471 3.040 8.670 1.00 97.31 91 LEU A N 1
ATOM 692 C CA . LEU A 1 91 ? 0.117 4.230 7.904 1.00 97.31 91 LEU A CA 1
ATOM 693 C C . LEU A 1 91 ? 1.283 5.222 7.845 1.00 97.31 91 LEU A C 1
ATOM 695 O O . LEU A 1 91 ? 1.586 5.726 6.767 1.00 97.31 91 LEU A O 1
ATOM 699 N N . THR A 1 92 ? 1.989 5.443 8.957 1.00 97.69 92 THR A N 1
ATOM 700 C CA . THR A 1 92 ? 3.180 6.305 8.969 1.00 97.69 92 THR A CA 1
ATOM 701 C C . THR A 1 92 ? 4.291 5.748 8.084 1.00 97.69 92 THR A C 1
ATOM 703 O O . THR A 1 92 ? 4.862 6.494 7.292 1.00 97.69 92 THR A O 1
ATOM 706 N N . ASN A 1 93 ? 4.556 4.439 8.146 1.00 97.12 93 ASN A N 1
ATOM 707 C CA . ASN A 1 93 ? 5.583 3.802 7.316 1.00 97.12 93 ASN A CA 1
ATOM 708 C C . ASN A 1 93 ? 5.220 3.857 5.824 1.00 97.12 93 ASN A C 1
ATOM 710 O O . ASN A 1 93 ? 6.073 4.151 4.991 1.00 97.12 93 ASN A O 1
ATOM 714 N N . ALA A 1 94 ? 3.952 3.610 5.483 1.00 95.56 94 ALA A N 1
ATOM 715 C CA . ALA A 1 94 ? 3.462 3.710 4.111 1.00 95.56 94 ALA A CA 1
ATOM 716 C C . ALA A 1 94 ? 3.568 5.145 3.573 1.00 95.56 94 ALA A C 1
ATOM 718 O O . ALA A 1 94 ? 4.013 5.346 2.445 1.00 95.56 94 ALA A O 1
ATOM 719 N N . ALA A 1 95 ? 3.219 6.144 4.388 1.00 95.38 95 ALA A N 1
ATOM 720 C CA . ALA A 1 95 ? 3.369 7.547 4.023 1.00 95.38 95 ALA A CA 1
ATOM 721 C C . ALA A 1 95 ? 4.843 7.898 3.766 1.00 95.38 95 ALA A C 1
ATOM 723 O O . ALA A 1 95 ? 5.158 8.420 2.699 1.00 95.38 95 ALA A O 1
ATOM 724 N N . GLN A 1 96 ? 5.753 7.547 4.681 1.00 93.56 96 GLN A N 1
ATOM 725 C CA . GLN A 1 96 ? 7.194 7.777 4.522 1.00 93.56 96 GLN A CA 1
ATOM 726 C C . GLN A 1 96 ? 7.754 7.133 3.251 1.00 93.56 96 GLN A C 1
ATOM 728 O O . GLN A 1 96 ? 8.440 7.810 2.489 1.00 93.56 96 GLN A O 1
ATOM 733 N N . LEU A 1 97 ? 7.416 5.865 2.987 1.00 91.56 97 LEU A N 1
ATOM 734 C CA . LEU A 1 97 ? 7.800 5.176 1.751 1.00 91.56 97 LEU A CA 1
ATOM 735 C C . LEU A 1 97 ? 7.272 5.911 0.517 1.00 91.56 97 LEU A C 1
ATOM 737 O O . LEU A 1 97 ? 8.040 6.198 -0.393 1.00 91.56 97 LEU A O 1
ATOM 741 N N . SER A 1 98 ? 5.994 6.299 0.513 1.00 86.69 98 SER A N 1
ATOM 742 C CA . SER A 1 98 ? 5.396 7.007 -0.625 1.00 86.69 98 SER A CA 1
ATOM 743 C C . SER A 1 98 ? 6.030 8.378 -0.884 1.00 86.69 98 SER A C 1
ATOM 745 O O . SER A 1 98 ? 6.168 8.789 -2.036 1.00 86.69 98 SER A O 1
ATOM 747 N N . PHE A 1 99 ? 6.444 9.092 0.169 1.00 85.25 99 PHE A N 1
ATOM 748 C CA . PHE A 1 99 ? 7.160 10.356 0.025 1.00 85.25 99 PHE A CA 1
ATOM 749 C C . PHE A 1 99 ? 8.589 10.131 -0.468 1.00 85.25 99 PHE A C 1
ATOM 751 O O . PHE A 1 99 ? 9.002 10.834 -1.384 1.00 85.25 99 PHE A O 1
ATOM 758 N N . ALA A 1 100 ? 9.299 9.132 0.063 1.00 80.75 100 ALA A N 1
ATOM 759 C CA . ALA A 1 100 ? 10.647 8.767 -0.371 1.00 80.75 100 ALA A CA 1
ATOM 760 C C . ALA A 1 100 ? 10.690 8.307 -1.842 1.00 80.75 100 ALA A C 1
ATOM 762 O O . ALA A 1 100 ? 11.571 8.702 -2.600 1.00 80.75 100 ALA A O 1
ATOM 763 N N . GLU A 1 101 ? 9.710 7.514 -2.278 1.00 78.88 101 GLU A N 1
ATOM 764 C CA . GLU A 1 101 ? 9.566 7.099 -3.678 1.00 78.88 101 GLU A CA 1
ATOM 765 C C . GLU A 1 101 ? 9.304 8.290 -4.608 1.00 78.88 101 GLU A C 1
ATOM 767 O O . GLU A 1 101 ? 9.809 8.336 -5.731 1.00 78.88 101 GLU A O 1
ATOM 772 N N . ARG A 1 102 ? 8.526 9.277 -4.147 1.00 69.06 102 ARG A N 1
ATOM 773 C CA . ARG A 1 102 ? 8.248 10.495 -4.917 1.00 69.06 102 ARG A CA 1
ATOM 774 C C . ARG A 1 102 ? 9.452 11.432 -4.980 1.00 69.06 102 ARG A C 1
ATOM 776 O O . ARG A 1 102 ? 9.670 12.017 -6.037 1.00 69.06 102 ARG A O 1
ATOM 783 N N . THR A 1 103 ? 10.249 11.556 -3.917 1.00 60.22 103 THR A N 1
ATOM 784 C CA . THR A 1 103 ? 11.493 12.347 -3.947 1.00 60.22 103 THR A CA 1
ATOM 785 C C . THR A 1 103 ? 12.587 11.686 -4.780 1.00 60.22 103 THR A C 1
ATOM 787 O O . THR A 1 103 ? 13.317 12.390 -5.470 1.00 60.22 103 THR A O 1
ATOM 790 N N . ALA A 1 104 ? 12.669 10.354 -4.808 1.00 61.72 104 ALA A N 1
ATOM 791 C CA . ALA A 1 104 ? 13.683 9.635 -5.585 1.00 61.72 104 ALA A CA 1
ATOM 792 C C . ALA A 1 104 ? 13.483 9.697 -7.114 1.00 61.72 104 ALA A C 1
ATOM 794 O O . ALA A 1 104 ? 14.394 9.354 -7.864 1.00 61.72 104 ALA A O 1
ATOM 795 N N . ARG A 1 105 ? 12.304 10.108 -7.610 1.00 62.84 105 ARG A N 1
ATOM 796 C CA . ARG A 1 105 ? 11.988 10.061 -9.051 1.00 62.84 105 ARG A CA 1
ATOM 797 C C . ARG A 1 105 ? 12.366 11.317 -9.839 1.00 62.84 105 ARG A C 1
ATOM 799 O O . ARG A 1 105 ? 12.189 11.334 -11.057 1.00 62.84 105 ARG A O 1
ATOM 806 N N . VAL A 1 106 ? 12.883 12.354 -9.185 1.00 69.50 106 VAL A N 1
ATOM 807 C CA . VAL A 1 106 ? 13.415 13.529 -9.883 1.00 69.50 106 VAL A CA 1
ATOM 808 C C . VAL A 1 106 ? 14.869 13.234 -10.250 1.00 69.50 106 VAL A C 1
ATOM 810 O O . VAL A 1 106 ? 15.781 13.543 -9.493 1.00 69.50 106 VAL A O 1
ATOM 813 N N . MET A 1 107 ? 15.080 12.574 -11.393 1.00 75.56 107 MET A N 1
ATOM 814 C CA . MET A 1 107 ? 16.423 12.461 -11.974 1.00 75.56 107 MET A CA 1
ATOM 815 C C . MET A 1 107 ? 16.918 13.861 -12.335 1.00 75.56 107 MET A C 1
ATOM 817 O O . MET A 1 107 ? 16.161 14.649 -12.912 1.00 75.56 107 MET A O 1
ATOM 821 N N . SER A 1 108 ? 18.166 14.171 -11.986 1.00 81.75 108 SER A N 1
ATOM 822 C CA . SER A 1 108 ? 18.771 15.439 -12.380 1.00 81.75 108 SER A CA 1
ATOM 823 C C . SER A 1 108 ? 18.943 15.486 -13.903 1.00 81.75 108 SER A C 1
ATOM 825 O O . SER A 1 108 ? 18.936 14.456 -14.583 1.00 81.75 108 SER A O 1
ATOM 827 N N . TYR A 1 109 ? 19.071 16.691 -14.461 1.00 82.81 109 TYR A N 1
ATOM 828 C CA . TYR A 1 109 ? 19.304 16.872 -15.896 1.00 82.81 109 TYR A CA 1
ATOM 829 C C . TYR A 1 109 ? 20.554 16.103 -16.375 1.00 82.81 109 TYR A C 1
ATOM 831 O O . TYR A 1 109 ? 20.512 15.439 -17.411 1.00 82.81 109 TYR A O 1
ATOM 839 N N . GLU A 1 110 ? 21.603 16.081 -15.552 1.00 85.56 110 GLU A N 1
ATOM 840 C CA . GLU A 1 110 ? 22.855 15.353 -15.794 1.00 85.56 110 GLU A CA 1
ATOM 841 C C . GLU A 1 110 ? 22.645 13.828 -15.897 1.00 85.56 110 GLU A C 1
ATOM 843 O O .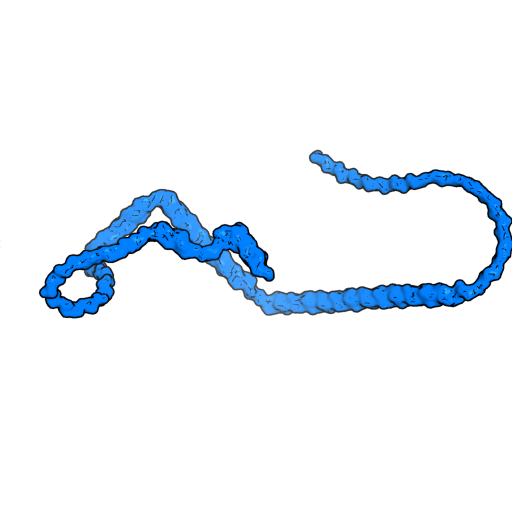 GLU A 1 110 ? 23.174 13.161 -16.792 1.00 85.56 110 GLU A O 1
ATOM 848 N N . ASP A 1 111 ? 21.799 13.251 -15.037 1.00 87.69 111 ASP A N 1
ATOM 849 C CA . ASP A 1 111 ? 21.498 11.810 -15.066 1.00 87.69 111 ASP A CA 1
ATOM 850 C C . ASP A 1 111 ? 20.735 11.404 -16.342 1.00 87.69 111 ASP A C 1
ATOM 852 O O . ASP A 1 111 ? 20.820 10.269 -16.820 1.00 87.69 111 ASP A O 1
ATOM 856 N N . LEU A 1 112 ? 19.963 12.330 -16.917 1.00 86.75 112 LEU A N 1
ATOM 857 C CA . LEU A 1 112 ? 19.252 12.107 -18.174 1.00 86.75 112 LEU A CA 1
ATOM 858 C C . LEU A 1 112 ? 20.182 12.212 -19.387 1.00 86.75 112 LEU A C 1
ATOM 860 O O . LEU A 1 112 ? 20.016 11.440 -20.337 1.00 86.75 112 LEU A O 1
ATOM 864 N N . GLU A 1 113 ? 21.147 13.134 -19.375 1.00 89.75 113 GLU A N 1
ATOM 865 C CA . GLU A 1 113 ? 22.152 13.250 -20.437 1.00 89.75 113 GLU A CA 1
ATOM 866 C C . GLU A 1 113 ? 23.063 12.024 -20.489 1.00 89.75 113 GLU A C 1
ATOM 868 O O . GLU A 1 113 ? 23.221 11.417 -21.553 1.00 89.75 113 GLU A O 1
ATOM 873 N N . THR A 1 114 ? 23.571 11.584 -19.338 1.00 88.69 114 THR A N 1
ATOM 874 C CA . THR A 1 114 ? 24.382 10.361 -19.231 1.00 88.69 114 THR A CA 1
ATOM 875 C C . THR A 1 114 ? 23.613 9.129 -19.718 1.00 88.69 114 THR A C 1
ATOM 877 O O . THR A 1 114 ? 24.100 8.382 -20.569 1.00 88.69 114 THR A O 1
ATOM 880 N N . ALA A 1 115 ? 22.353 8.960 -19.302 1.00 89.62 115 ALA A N 1
ATOM 881 C CA . ALA A 1 115 ? 21.510 7.861 -19.772 1.00 89.62 115 ALA A CA 1
ATOM 882 C C . ALA A 1 115 ? 21.236 7.903 -21.289 1.00 89.62 115 ALA A C 1
ATOM 884 O O . ALA A 1 115 ? 21.070 6.851 -21.918 1.00 89.62 115 ALA A O 1
ATOM 885 N N . ARG A 1 116 ? 21.161 9.094 -21.902 1.00 91.94 116 ARG A N 1
ATOM 886 C CA . ARG A 1 116 ? 21.021 9.247 -23.361 1.00 91.94 116 ARG A CA 1
ATOM 887 C C . ARG A 1 116 ? 22.309 8.877 -24.088 1.00 91.94 116 ARG A C 1
ATOM 889 O O . ARG A 1 116 ? 22.233 8.125 -25.060 1.00 91.94 116 ARG A O 1
ATOM 896 N N . ALA A 1 117 ? 23.461 9.338 -23.605 1.00 93.88 117 ALA A N 1
ATOM 897 C CA . ALA A 1 117 ? 24.765 8.995 -24.169 1.00 93.88 117 ALA A CA 1
ATOM 898 C C . ALA A 1 117 ? 25.008 7.475 -24.138 1.00 93.88 117 ALA A C 1
ATOM 900 O O . ALA A 1 117 ? 25.347 6.872 -25.158 1.00 93.88 117 ALA A O 1
ATOM 901 N N . ASP A 1 118 ? 24.708 6.823 -23.013 1.00 92.56 118 ASP A N 1
ATOM 902 C CA . ASP A 1 118 ? 24.816 5.368 -22.862 1.00 92.56 118 ASP A CA 1
ATOM 903 C C . ASP A 1 118 ? 23.890 4.586 -23.799 1.00 92.56 118 ASP A C 1
ATOM 905 O O . ASP A 1 118 ? 24.214 3.482 -24.241 1.00 92.56 118 ASP A O 1
ATOM 909 N N . ARG A 1 119 ? 22.700 5.117 -24.096 1.00 90.25 119 ARG A N 1
ATOM 910 C CA . ARG A 1 119 ? 21.787 4.494 -25.065 1.00 90.25 119 ARG A CA 1
ATOM 911 C C . ARG A 1 119 ? 22.285 4.680 -26.490 1.00 90.25 119 ARG A C 1
ATOM 913 O O . ARG A 1 119 ? 22.244 3.718 -27.251 1.00 90.25 119 ARG A O 1
ATOM 920 N N . ALA A 1 120 ? 22.781 5.868 -26.834 1.00 91.25 120 ALA A N 1
ATOM 921 C CA . ALA A 1 120 ? 23.321 6.151 -28.160 1.00 91.25 120 ALA A CA 1
ATOM 922 C C . ALA A 1 120 ? 24.502 5.225 -28.489 1.00 91.25 120 ALA A C 1
ATOM 924 O O . ALA A 1 120 ? 24.513 4.584 -29.538 1.00 91.25 120 ALA A O 1
ATOM 925 N N . THR A 1 121 ? 25.445 5.058 -27.560 1.00 91.38 121 THR A N 1
ATOM 926 C CA . THR A 1 121 ? 26.588 4.149 -27.747 1.00 91.38 121 THR A CA 1
ATOM 927 C C . THR A 1 121 ? 26.153 2.688 -27.879 1.00 91.38 121 THR A C 1
ATOM 929 O O . THR A 1 121 ? 26.665 1.961 -28.733 1.00 91.38 121 THR A O 1
ATOM 932 N N . LYS A 1 122 ? 25.163 2.250 -27.090 1.00 91.62 122 LYS A N 1
ATOM 933 C CA . LYS A 1 122 ? 24.605 0.892 -27.179 1.00 91.62 122 LYS A CA 1
ATOM 934 C C . LYS A 1 122 ? 23.891 0.632 -28.503 1.00 91.62 122 LYS A C 1
ATOM 936 O O . LYS A 1 122 ? 24.007 -0.476 -29.018 1.00 91.62 122 LYS A O 1
ATOM 941 N N . GLU A 1 123 ? 23.165 1.599 -29.055 1.00 90.31 123 GLU A N 1
ATOM 942 C CA . GLU A 1 123 ? 22.513 1.442 -30.362 1.00 90.31 123 GLU A CA 1
ATOM 943 C C . GLU A 1 123 ? 23.538 1.373 -31.498 1.00 90.31 123 GLU A C 1
ATOM 945 O O . GLU A 1 123 ? 23.487 0.436 -32.294 1.00 90.31 123 GLU A O 1
ATOM 950 N N . ILE A 1 124 ? 24.552 2.244 -31.491 1.00 90.00 124 ILE A N 1
ATOM 951 C CA . ILE A 1 124 ? 25.662 2.182 -32.458 1.00 90.00 124 ILE A CA 1
ATOM 952 C C . ILE A 1 124 ? 26.356 0.812 -32.393 1.00 90.00 124 ILE A C 1
ATOM 954 O O . ILE A 1 124 ? 26.588 0.163 -33.414 1.00 90.00 124 ILE A O 1
ATOM 958 N N . ALA A 1 125 ? 26.634 0.312 -31.185 1.00 90.69 125 ALA A N 1
ATOM 959 C CA . ALA A 1 125 ? 27.248 -1.000 -31.006 1.00 90.69 125 ALA A CA 1
ATOM 960 C C . ALA A 1 125 ? 26.343 -2.150 -31.487 1.00 90.69 125 ALA A C 1
ATOM 962 O O . ALA A 1 125 ? 26.837 -3.134 -32.046 1.00 90.69 125 ALA A O 1
ATOM 963 N N . LYS A 1 126 ? 25.023 -2.072 -31.283 1.00 91.00 126 LYS A N 1
ATOM 964 C CA . LYS A 1 126 ? 24.076 -3.083 -31.786 1.00 91.00 126 LYS A CA 1
ATOM 965 C C . LYS A 1 126 ? 24.015 -3.086 -33.309 1.00 91.00 126 LYS A C 1
ATOM 967 O O . LYS A 1 126 ? 23.988 -4.167 -33.897 1.00 91.00 126 LYS A O 1
ATOM 972 N N . GLU A 1 127 ? 24.014 -1.915 -33.935 1.00 87.12 127 GLU A N 1
ATOM 973 C CA . GLU A 1 127 ? 23.975 -1.779 -35.389 1.00 87.12 127 GLU A CA 1
ATOM 974 C C . GLU A 1 127 ? 25.260 -2.308 -36.036 1.00 87.12 127 GLU A C 1
ATOM 976 O O . GLU A 1 127 ? 25.189 -3.147 -36.935 1.00 87.12 127 GLU A O 1
ATOM 981 N N . ALA A 1 128 ? 26.429 -1.961 -35.489 1.00 86.3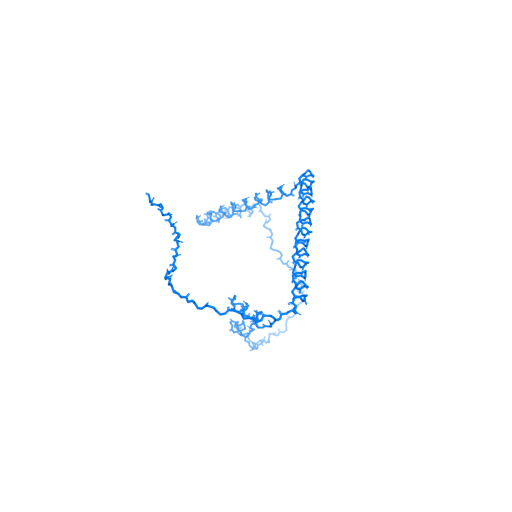8 128 ALA A N 1
ATOM 982 C CA . ALA A 1 128 ? 27.710 -2.512 -35.931 1.00 86.38 128 ALA A CA 1
ATOM 983 C C . ALA A 1 128 ? 27.765 -4.045 -35.789 1.00 86.38 128 ALA A C 1
ATOM 985 O O . ALA A 1 128 ? 28.193 -4.759 -36.698 1.00 86.38 128 ALA A O 1
ATOM 986 N N . ASN A 1 129 ? 27.267 -4.583 -34.669 1.00 87.56 129 ASN A N 1
ATOM 987 C CA . ASN A 1 129 ? 27.188 -6.029 -34.460 1.00 87.56 129 ASN A CA 1
ATOM 988 C C . ASN A 1 129 ? 26.206 -6.721 -35.418 1.00 87.56 129 ASN A C 1
ATOM 990 O O . ASN A 1 129 ? 26.412 -7.885 -35.771 1.00 87.56 129 ASN A O 1
ATOM 994 N N . LYS A 1 130 ? 25.131 -6.042 -35.827 1.00 89.94 130 LYS A N 1
ATOM 995 C CA . LYS A 1 130 ? 24.186 -6.552 -36.823 1.00 89.94 130 LYS A CA 1
ATOM 996 C C . LYS A 1 130 ? 24.829 -6.579 -38.212 1.00 89.94 130 LYS A C 1
ATOM 998 O O . LYS A 1 130 ? 24.828 -7.641 -38.829 1.00 89.94 130 LYS A O 1
ATOM 1003 N N . ALA A 1 131 ? 25.469 -5.487 -38.630 1.00 85.69 131 ALA A N 1
ATOM 1004 C CA . ALA A 1 131 ? 26.191 -5.400 -39.900 1.00 85.69 131 ALA A CA 1
ATOM 1005 C C . ALA A 1 131 ? 27.274 -6.488 -40.019 1.00 85.69 131 ALA A C 1
ATOM 1007 O O . ALA A 1 131 ? 27.249 -7.293 -40.946 1.00 85.69 131 ALA A O 1
ATOM 1008 N N . ALA A 1 132 ? 28.124 -6.641 -38.997 1.00 84.94 132 ALA A N 1
ATOM 1009 C CA . ALA A 1 132 ? 29.169 -7.668 -38.988 1.00 84.94 132 ALA A CA 1
ATOM 1010 C C . ALA A 1 132 ? 28.616 -9.107 -39.061 1.00 84.94 132 ALA A C 1
ATOM 1012 O O . ALA A 1 132 ? 29.251 -10.015 -39.610 1.00 84.94 132 ALA A O 1
ATOM 1013 N N . ARG A 1 133 ? 27.427 -9.354 -38.491 1.00 83.75 133 ARG A N 1
ATOM 1014 C CA . ARG A 1 133 ? 26.754 -10.658 -38.598 1.00 83.75 133 ARG A CA 1
ATOM 1015 C C . ARG A 1 133 ? 26.241 -10.910 -40.008 1.00 83.75 133 ARG A C 1
ATOM 1017 O O . ARG A 1 133 ? 26.319 -12.055 -40.456 1.00 83.75 133 ARG A O 1
ATOM 1024 N N . ASP A 1 134 ? 25.722 -9.891 -40.675 1.00 84.75 134 ASP A N 1
ATOM 1025 C CA . ASP A 1 134 ? 25.179 -10.016 -42.023 1.00 84.75 134 ASP A CA 1
ATOM 1026 C C . ASP A 1 134 ? 26.305 -10.161 -43.065 1.00 84.75 134 ASP A C 1
ATOM 1028 O O . ASP A 1 134 ? 26.241 -11.081 -43.884 1.00 84.75 134 ASP A O 1
ATOM 1032 N N . ASP A 1 135 ? 27.427 -9.450 -42.911 1.00 82.50 135 ASP A N 1
ATOM 1033 C CA . ASP A 1 135 ? 28.639 -9.650 -43.726 1.00 82.50 135 ASP A CA 1
ATOM 1034 C C . ASP A 1 135 ? 29.195 -11.076 -43.594 1.00 82.50 135 ASP A C 1
ATOM 1036 O O . ASP A 1 135 ? 29.548 -11.744 -44.571 1.00 82.50 135 ASP A O 1
ATOM 1040 N N . LYS A 1 136 ? 29.222 -11.608 -42.365 1.00 81.69 136 LYS A N 1
ATOM 1041 C CA . LYS A 1 136 ? 29.683 -12.979 -42.106 1.00 81.69 136 LYS A CA 1
ATOM 1042 C C . LYS A 1 136 ? 28.754 -14.032 -42.716 1.00 81.69 136 LYS A C 1
ATOM 1044 O O . LYS A 1 136 ? 29.227 -15.120 -43.060 1.00 81.69 136 LYS A O 1
ATOM 1049 N N . LYS A 1 137 ? 27.450 -13.758 -42.828 1.00 83.25 137 LYS A N 1
ATOM 1050 C CA . LYS A 1 137 ? 26.504 -14.644 -43.527 1.00 83.25 137 LYS A CA 1
ATOM 1051 C C . LYS A 1 137 ? 26.737 -14.588 -45.034 1.00 83.25 137 LYS A C 1
ATOM 1053 O O . LYS A 1 137 ? 26.924 -15.649 -45.626 1.00 83.25 137 LYS A O 1
ATOM 1058 N N . ALA A 1 138 ? 26.844 -13.391 -45.610 1.00 79.44 138 ALA A N 1
ATOM 1059 C CA . ALA A 1 138 ? 27.107 -13.200 -47.035 1.00 79.44 138 ALA A CA 1
ATOM 1060 C C . ALA A 1 138 ? 28.418 -13.879 -47.475 1.00 79.44 138 ALA A C 1
ATOM 1062 O O . ALA A 1 138 ? 28.445 -14.615 -48.459 1.00 79.44 138 ALA A O 1
ATOM 1063 N N . ALA A 1 139 ? 29.491 -13.755 -46.687 1.00 79.19 139 ALA A N 1
ATOM 1064 C CA . ALA A 1 139 ? 30.765 -14.417 -46.975 1.00 79.19 139 ALA A CA 1
ATOM 1065 C C . ALA A 1 139 ? 30.683 -15.956 -46.920 1.00 79.19 139 ALA A C 1
ATOM 1067 O O . ALA A 1 139 ? 31.353 -16.652 -47.688 1.00 79.19 139 ALA A O 1
ATOM 1068 N N . LYS A 1 140 ? 29.875 -16.520 -46.011 1.00 78.44 140 LYS A N 1
ATOM 1069 C CA . LYS A 1 140 ? 29.645 -17.975 -45.942 1.00 78.44 140 LYS A CA 1
ATOM 1070 C C . LYS A 1 140 ? 28.829 -18.471 -47.130 1.00 78.44 140 LYS A C 1
ATOM 1072 O O . LYS A 1 140 ? 29.107 -19.553 -47.643 1.00 78.44 140 LYS A O 1
ATOM 1077 N N . GLU A 1 141 ? 27.847 -17.691 -47.556 1.00 75.94 141 GLU A N 1
ATOM 1078 C CA . GLU A 1 141 ? 27.008 -18.006 -48.704 1.00 75.94 141 GLU A CA 1
ATOM 1079 C C . GLU A 1 141 ? 27.806 -17.943 -50.011 1.00 75.94 141 GLU A C 1
ATOM 1081 O O . GLU A 1 141 ? 27.807 -18.919 -50.757 1.00 75.94 141 GLU A O 1
ATOM 1086 N N . ALA A 1 142 ? 28.622 -16.903 -50.208 1.00 75.50 142 ALA A N 1
ATOM 1087 C CA . ALA A 1 142 ? 29.543 -16.799 -51.341 1.00 75.50 142 ALA A CA 1
ATOM 1088 C C . ALA A 1 142 ? 30.538 -17.973 -51.396 1.00 75.50 142 ALA A C 1
ATOM 1090 O O . ALA A 1 142 ? 30.737 -18.576 -52.450 1.00 75.50 142 ALA A O 1
ATOM 1091 N N . LYS A 1 143 ? 31.107 -18.379 -50.249 1.00 76.31 143 LYS A N 1
ATOM 1092 C CA . LYS A 1 143 ? 31.967 -19.576 -50.177 1.00 76.31 143 LYS A CA 1
ATOM 1093 C C . LYS A 1 143 ? 31.215 -20.854 -50.549 1.00 76.31 143 LYS A C 1
ATOM 1095 O O . LYS A 1 143 ? 31.775 -21.714 -51.222 1.00 76.31 143 LYS A O 1
ATOM 1100 N N . LYS A 1 144 ? 29.955 -20.996 -50.133 1.00 76.31 144 LYS A N 1
ATOM 1101 C CA . LYS A 1 144 ? 29.127 -22.162 -50.469 1.00 76.31 144 LYS A CA 1
ATOM 1102 C C . LYS A 1 144 ? 28.799 -22.207 -51.965 1.00 76.31 144 LYS A C 1
ATOM 1104 O O . LYS A 1 144 ? 28.888 -23.281 -52.555 1.00 76.31 144 LYS A O 1
ATOM 1109 N N . VAL A 1 145 ? 28.477 -21.067 -52.576 1.00 73.50 145 VAL A N 1
ATOM 1110 C CA . VAL A 1 145 ? 28.221 -20.950 -54.022 1.00 73.50 145 VAL A CA 1
ATOM 1111 C C . VAL A 1 145 ? 29.484 -21.273 -54.823 1.00 73.50 145 VAL A C 1
ATOM 1113 O O . VAL A 1 145 ? 29.435 -22.143 -55.687 1.00 73.50 145 VAL A O 1
ATOM 1116 N N . ALA A 1 146 ? 30.638 -20.706 -54.459 1.00 70.62 146 ALA A N 1
ATOM 1117 C CA . ALA A 1 146 ? 31.908 -20.985 -55.133 1.00 70.62 146 ALA A CA 1
ATOM 1118 C C . ALA A 1 146 ? 32.308 -22.475 -55.073 1.00 70.62 146 ALA A C 1
ATOM 1120 O O . ALA A 1 146 ? 32.785 -23.040 -56.056 1.00 70.62 146 ALA A O 1
ATOM 1121 N N . ILE A 1 147 ? 32.064 -23.153 -53.944 1.00 68.06 147 ILE A N 1
ATOM 1122 C CA . ILE A 1 147 ? 32.312 -24.600 -53.812 1.00 68.06 147 ILE A CA 1
ATOM 1123 C C . ILE A 1 147 ? 31.358 -25.419 -54.699 1.00 68.06 147 ILE A C 1
ATOM 1125 O O . ILE A 1 147 ? 31.762 -26.440 -55.260 1.00 68.06 147 ILE A O 1
ATOM 1129 N N . LEU A 1 148 ? 30.096 -25.001 -54.833 1.00 65.88 148 LEU A N 1
ATOM 1130 C CA . LEU A 1 148 ? 29.125 -25.673 -55.701 1.00 65.88 148 LEU A CA 1
ATOM 1131 C C . LEU A 1 148 ? 29.438 -25.463 -57.187 1.00 65.88 148 LEU A C 1
ATOM 1133 O O . LEU A 1 148 ? 29.235 -26.384 -57.974 1.00 65.88 148 LEU A O 1
ATOM 1137 N N . GLU A 1 149 ? 29.974 -24.305 -57.569 1.00 58.28 149 GLU A N 1
ATOM 1138 C CA . GLU A 1 149 ? 30.410 -24.037 -58.943 1.00 58.28 149 GLU A CA 1
ATOM 1139 C C . GLU A 1 149 ? 31.696 -24.788 -59.307 1.00 58.28 149 GLU A C 1
ATOM 1141 O O . GLU A 1 149 ? 31.751 -25.417 -60.363 1.00 58.28 149 GLU A O 1
ATOM 1146 N N . ALA A 1 150 ? 32.674 -24.873 -58.398 1.00 59.25 150 ALA A N 1
ATOM 1147 C CA . ALA A 1 150 ? 33.879 -25.685 -58.597 1.00 59.25 150 ALA A CA 1
ATOM 1148 C C . ALA A 1 150 ? 33.586 -27.199 -58.699 1.00 59.25 150 ALA A C 1
ATOM 1150 O O . ALA A 1 150 ? 34.313 -27.945 -59.355 1.00 59.25 150 ALA A O 1
ATOM 1151 N N . LYS A 1 151 ? 32.496 -27.682 -58.085 1.00 58.25 151 LYS A N 1
ATOM 1152 C CA . LYS A 1 151 ? 32.049 -29.078 -58.232 1.00 58.25 151 LYS A CA 1
ATOM 1153 C C . LYS A 1 151 ? 31.328 -29.363 -59.554 1.00 58.25 151 LYS A C 1
ATOM 1155 O O . LYS A 1 151 ? 31.265 -30.524 -59.948 1.00 58.25 151 LYS A O 1
ATOM 1160 N N . LYS A 1 152 ? 30.817 -28.349 -60.261 1.00 54.97 152 LYS A N 1
ATOM 1161 C CA . LYS A 1 152 ? 30.156 -28.520 -61.571 1.00 54.97 152 LYS A CA 1
ATOM 1162 C C . LYS A 1 152 ? 31.141 -28.612 -62.745 1.00 54.97 152 LYS A C 1
ATOM 1164 O O . LYS A 1 152 ? 30.757 -29.088 -63.806 1.00 54.97 152 LYS A O 1
ATOM 1169 N N . THR A 1 153 ? 32.405 -28.223 -62.565 1.00 45.31 153 THR A N 1
ATOM 1170 C CA . THR A 1 153 ? 33.436 -28.221 -63.624 1.00 45.31 153 THR A CA 1
ATOM 1171 C C . THR A 1 153 ? 34.357 -29.450 -63.624 1.00 45.31 153 THR A C 1
ATOM 1173 O O . THR A 1 153 ? 35.269 -29.532 -64.441 1.00 45.31 153 THR A O 1
ATOM 1176 N N . SER A 1 154 ? 34.108 -30.452 -62.773 1.00 45.91 154 SER A N 1
ATOM 1177 C CA . SER A 1 154 ? 34.879 -31.710 -62.734 1.00 45.91 154 SER A CA 1
ATOM 1178 C C . SER A 1 154 ? 34.031 -32.945 -63.070 1.00 45.91 154 SER A C 1
ATOM 1180 O O . SER A 1 154 ? 34.082 -33.966 -62.392 1.00 45.91 154 SER A O 1
ATOM 1182 N N . ALA A 1 155 ? 33.264 -32.885 -64.161 1.00 47.00 155 ALA A N 1
ATOM 1183 C CA . ALA A 1 155 ? 32.638 -34.061 -64.768 1.00 47.00 155 ALA A CA 1
ATOM 1184 C C . ALA A 1 155 ? 33.327 -34.386 -66.102 1.00 47.00 155 ALA A C 1
ATOM 1186 O O . ALA A 1 155 ? 32.881 -33.966 -67.165 1.00 47.00 155 ALA A O 1
ATOM 1187 N N . GLY A 1 156 ? 34.438 -35.128 -66.058 1.00 45.09 156 GLY A N 1
ATOM 1188 C CA . GLY A 1 156 ? 35.039 -35.657 -67.284 1.00 45.09 156 GLY A CA 1
ATOM 1189 C C . GLY A 1 156 ? 36.473 -36.159 -67.158 1.00 45.09 156 GLY A C 1
ATOM 1190 O O . GLY A 1 156 ? 37.402 -35.428 -67.481 1.00 45.09 156 GLY A O 1
ATOM 1191 N N . LYS A 1 157 ? 36.646 -37.431 -66.768 1.00 35.53 157 LYS A N 1
ATOM 1192 C CA . LYS A 1 157 ? 37.426 -38.452 -67.509 1.00 35.53 157 LYS A CA 1
ATOM 1193 C C . LYS A 1 157 ? 37.623 -39.719 -66.671 1.00 35.53 157 LYS A C 1
ATOM 1195 O O . LYS A 1 157 ? 38.377 -39.754 -65.705 1.00 35.53 157 LYS A O 1
ATOM 1200 N N . VAL A 1 158 ? 36.991 -40.795 -67.128 1.00 41.62 158 VAL A N 1
ATOM 1201 C CA . VAL A 1 158 ? 37.315 -42.177 -66.762 1.00 41.62 158 VAL A CA 1
ATOM 1202 C C . VAL A 1 158 ? 38.664 -42.550 -67.390 1.00 41.62 158 VAL A C 1
ATOM 1204 O O . VAL A 1 158 ? 38.800 -42.487 -68.611 1.00 41.62 158 VAL A O 1
ATOM 1207 N N . LYS A 1 159 ? 39.638 -43.014 -66.592 1.00 43.25 159 LYS A N 1
ATOM 1208 C CA . LYS A 1 159 ? 40.747 -43.864 -67.071 1.00 43.25 159 LYS A CA 1
ATOM 1209 C C . LYS A 1 159 ? 41.072 -44.990 -66.079 1.00 43.25 159 LYS A C 1
ATOM 1211 O O . LYS A 1 159 ? 41.783 -44.817 -65.100 1.00 43.25 159 LYS A O 1
ATOM 1216 N N . ARG A 1 160 ? 40.482 -46.147 -66.398 1.00 39.22 160 ARG A N 1
ATOM 1217 C CA . ARG A 1 160 ? 40.976 -47.534 -66.308 1.00 39.22 160 ARG A CA 1
ATOM 1218 C C . ARG A 1 160 ? 42.190 -47.817 -65.394 1.00 39.22 160 ARG A C 1
ATOM 1220 O O . ARG A 1 160 ? 43.327 -47.606 -65.785 1.00 39.22 160 ARG A O 1
ATOM 1227 N N . GLY A 1 161 ? 41.902 -48.484 -64.274 1.00 39.75 161 GLY A N 1
ATOM 1228 C CA . GLY A 1 161 ? 42.489 -49.781 -63.909 1.00 39.75 161 GLY A CA 1
ATOM 1229 C C . GLY A 1 161 ? 43.957 -49.854 -63.471 1.00 39.75 161 GLY A C 1
ATOM 1230 O O . GLY A 1 161 ? 44.845 -49.999 -64.300 1.00 39.75 161 GLY A O 1
ATOM 1231 N N . ARG A 1 162 ? 44.181 -50.029 -62.160 1.00 40.66 162 ARG A N 1
ATOM 1232 C CA . ARG A 1 162 ? 45.167 -51.004 -61.659 1.00 40.66 162 ARG A CA 1
ATOM 1233 C C . ARG A 1 162 ? 44.777 -51.525 -60.274 1.00 40.66 162 ARG A C 1
ATOM 1235 O O . ARG A 1 162 ? 44.721 -50.792 -59.297 1.00 40.66 162 ARG A O 1
ATOM 1242 N N . LYS A 1 163 ? 44.499 -52.825 -60.237 1.00 36.25 163 LYS A N 1
ATOM 1243 C CA . LYS A 1 163 ? 44.110 -53.648 -59.089 1.00 36.25 163 LYS A CA 1
ATOM 1244 C C . LYS A 1 163 ? 45.366 -54.080 -58.328 1.00 36.25 163 LYS A C 1
ATOM 1246 O O . LYS A 1 163 ? 46.209 -54.730 -58.940 1.00 36.25 163 LYS A O 1
ATOM 1251 N N . ARG A 1 164 ? 45.454 -53.816 -57.020 1.00 49.56 164 ARG A N 1
ATOM 1252 C CA . ARG A 1 164 ? 46.159 -54.672 -56.045 1.00 49.56 164 ARG A CA 1
ATOM 1253 C C . ARG A 1 164 ? 45.406 -54.636 -54.703 1.00 49.56 164 ARG A C 1
ATOM 1255 O O . ARG A 1 164 ? 45.204 -53.569 -54.141 1.00 49.56 164 ARG A O 1
ATOM 1262 N N . LYS A 1 165 ? 44.932 -55.818 -54.281 1.00 39.41 165 LYS A N 1
ATOM 1263 C CA . LYS A 1 165 ? 44.498 -56.193 -52.912 1.00 39.41 165 LYS A CA 1
ATOM 1264 C C . LYS A 1 165 ? 45.766 -56.214 -52.015 1.00 39.41 165 LYS A C 1
ATOM 1266 O O . LYS A 1 165 ? 46.836 -56.399 -52.588 1.00 39.41 165 LYS A O 1
ATOM 1271 N N . SER A 1 166 ? 45.768 -55.995 -50.692 1.00 40.69 166 SER A N 1
ATOM 1272 C CA . SER A 1 166 ? 45.115 -56.743 -49.582 1.00 40.69 166 SER A CA 1
ATOM 1273 C C . SER A 1 166 ? 45.535 -56.118 -48.189 1.00 40.69 166 SER A C 1
ATOM 1275 O O . SER A 1 166 ? 46.021 -54.992 -48.234 1.00 40.69 166 SER A O 1
ATOM 1277 N N . PRO A 1 167 ? 45.371 -56.734 -46.979 1.00 41.50 167 PRO A N 1
ATOM 1278 C CA . PRO A 1 167 ? 44.312 -56.390 -45.990 1.00 41.50 167 PRO A CA 1
ATOM 1279 C C . PRO A 1 167 ? 44.732 -56.246 -44.479 1.00 41.50 167 PRO A C 1
ATOM 1281 O O . PRO A 1 167 ? 45.834 -56.646 -44.134 1.00 41.50 167 PRO A O 1
ATOM 1284 N N . ALA A 1 168 ? 43.780 -55.804 -43.614 1.00 32.03 168 ALA A N 1
ATOM 1285 C CA . ALA A 1 168 ? 43.589 -56.082 -42.147 1.00 32.03 168 ALA A CA 1
ATOM 1286 C C . ALA A 1 168 ? 44.698 -55.631 -41.142 1.00 32.03 168 ALA A C 1
ATOM 1288 O O . ALA A 1 168 ? 45.863 -55.676 -41.493 1.00 32.03 168 ALA A O 1
ATOM 1289 N N . GLU A 1 169 ? 44.526 -55.154 -39.893 1.00 35.78 169 GLU A N 1
ATOM 1290 C CA . GLU A 1 169 ? 43.537 -55.108 -38.777 1.00 35.78 169 GLU A CA 1
ATOM 1291 C C . GLU A 1 169 ? 43.914 -53.866 -37.888 1.00 35.78 169 GLU A C 1
ATOM 1293 O O . GLU A 1 169 ? 44.992 -53.311 -38.078 1.00 35.78 169 GLU A O 1
ATOM 1298 N N . VAL A 1 170 ? 43.116 -53.274 -36.979 1.00 33.41 170 VAL A N 1
ATOM 1299 C CA . VAL A 1 170 ? 42.895 -53.657 -35.557 1.00 33.41 170 VAL A CA 1
ATOM 1300 C C . VAL A 1 170 ? 41.937 -52.615 -34.901 1.00 33.41 170 VAL A C 1
ATOM 1302 O O . VAL A 1 170 ? 42.020 -51.425 -35.202 1.00 33.41 170 VAL A O 1
ATOM 1305 N N . PHE A 1 171 ? 41.034 -53.104 -34.030 1.00 27.81 171 PHE A N 1
ATOM 1306 C CA . PHE A 1 171 ? 40.326 -52.504 -32.860 1.00 27.81 171 PHE A CA 1
ATOM 1307 C C . PHE A 1 171 ? 40.845 -51.133 -32.332 1.00 27.81 171 PHE A C 1
ATOM 1309 O O . PHE A 1 171 ? 42.038 -50.888 -32.396 1.00 27.81 171 PHE A O 1
ATOM 1316 N N . ALA A 1 172 ? 40.137 -50.204 -31.667 1.00 42.56 172 ALA A N 1
ATOM 1317 C CA . ALA A 1 172 ? 38.841 -50.055 -30.978 1.00 42.56 172 ALA A CA 1
ATOM 1318 C C . ALA A 1 172 ? 38.725 -48.557 -30.522 1.00 42.56 172 ALA A C 1
ATOM 1320 O O . ALA A 1 172 ? 39.708 -47.823 -30.653 1.00 42.56 172 ALA A O 1
ATOM 1321 N N . PRO A 1 173 ? 37.583 -48.059 -29.992 1.00 48.31 173 PRO A N 1
ATOM 1322 C CA . PRO A 1 173 ? 37.406 -46.648 -29.617 1.00 48.31 173 PRO A CA 1
ATOM 1323 C C . PRO A 1 173 ? 37.777 -46.360 -28.147 1.00 48.31 173 PRO A C 1
ATOM 1325 O O . PRO A 1 173 ? 37.373 -47.104 -27.258 1.00 48.31 173 PRO A O 1
ATOM 1328 N N . GLU A 1 174 ? 38.456 -45.241 -27.862 1.00 49.28 174 GLU A N 1
ATOM 1329 C CA . GLU A 1 174 ? 38.630 -44.734 -26.486 1.00 49.28 174 GLU A CA 1
ATOM 1330 C C . GLU A 1 174 ? 37.766 -43.482 -26.215 1.00 49.28 174 GLU A C 1
ATOM 1332 O O . GLU A 1 174 ? 37.917 -42.469 -26.904 1.00 49.28 174 GLU A O 1
ATOM 1337 N N . PRO A 1 175 ? 36.905 -43.501 -25.178 1.00 55.09 175 PRO A N 1
ATOM 1338 C CA . PRO A 1 175 ? 36.285 -42.320 -24.585 1.00 55.09 175 PRO A CA 1
ATOM 1339 C C . PRO A 1 175 ? 37.145 -41.798 -23.419 1.00 55.09 175 PRO A C 1
ATOM 1341 O O . PRO A 1 175 ? 37.606 -42.584 -22.592 1.00 55.09 175 PRO A O 1
ATOM 1344 N N . LYS A 1 176 ? 37.340 -40.476 -23.291 1.00 54.47 176 LYS A N 1
ATOM 1345 C CA . LYS A 1 176 ? 38.004 -39.888 -22.109 1.00 54.47 176 LYS A CA 1
ATOM 1346 C C . LYS A 1 176 ? 37.091 -38.930 -21.352 1.00 54.47 176 LYS A C 1
ATOM 1348 O O . LYS A 1 176 ? 36.410 -38.082 -21.924 1.00 54.47 176 LYS A O 1
ATOM 1353 N N . ALA A 1 177 ? 37.053 -39.197 -20.051 1.00 53.03 177 ALA A N 1
ATOM 1354 C CA . ALA A 1 177 ? 36.049 -38.840 -19.068 1.00 53.03 177 ALA A CA 1
ATOM 1355 C C . ALA A 1 177 ? 36.113 -37.383 -18.586 1.00 53.03 177 ALA A C 1
ATOM 1357 O O . ALA A 1 177 ? 37.150 -36.725 -18.636 1.00 53.03 177 ALA A O 1
ATOM 1358 N N . ARG A 1 178 ? 34.979 -36.917 -18.045 1.00 52.00 178 ARG A N 1
ATOM 1359 C CA . ARG A 1 178 ? 34.866 -35.713 -17.214 1.00 52.00 178 ARG A CA 1
ATOM 1360 C C . ARG A 1 178 ? 35.238 -36.070 -15.773 1.00 52.00 178 ARG A C 1
ATOM 1362 O O . ARG A 1 178 ? 34.601 -36.941 -15.190 1.00 52.00 178 ARG A O 1
ATOM 1369 N N . LEU A 1 179 ? 36.223 -35.382 -15.200 1.00 49.94 179 LEU A N 1
ATOM 1370 C CA . LEU A 1 179 ? 36.518 -35.430 -13.767 1.00 49.94 179 LEU A CA 1
ATOM 1371 C C . LEU A 1 179 ? 35.657 -34.389 -13.043 1.00 49.94 179 LEU A C 1
ATOM 1373 O O . LEU A 1 179 ? 35.800 -33.188 -13.262 1.00 49.94 179 LEU A O 1
ATOM 1377 N N . ALA A 1 180 ? 34.744 -34.874 -12.207 1.00 52.69 180 ALA A N 1
ATOM 1378 C CA . ALA A 1 180 ? 34.043 -34.081 -11.210 1.00 52.69 180 ALA A CA 1
ATOM 1379 C C . ALA A 1 180 ? 34.973 -33.875 -10.003 1.00 52.69 180 ALA A C 1
ATOM 1381 O O . ALA A 1 180 ? 35.479 -34.848 -9.449 1.00 52.69 180 ALA A O 1
ATOM 1382 N N . GLN A 1 181 ? 35.187 -32.625 -9.591 1.00 60.00 181 GLN A N 1
ATOM 1383 C CA . GLN A 1 181 ? 35.727 -32.305 -8.271 1.00 60.00 181 GLN A CA 1
ATOM 1384 C C . GLN A 1 181 ? 34.552 -32.047 -7.328 1.00 60.00 181 GLN A C 1
ATOM 1386 O O . GLN A 1 181 ? 33.817 -31.073 -7.479 1.00 60.00 181 GLN A O 1
ATOM 1391 N N . MET A 1 182 ? 34.366 -32.963 -6.382 1.00 55.38 182 MET A N 1
ATOM 1392 C CA . MET A 1 182 ? 33.542 -32.776 -5.195 1.00 55.38 182 MET A CA 1
ATOM 1393 C C . MET A 1 182 ? 34.478 -32.318 -4.076 1.00 55.38 182 MET A C 1
ATOM 1395 O O . MET A 1 182 ? 35.432 -33.029 -3.769 1.00 55.38 182 MET A O 1
ATOM 1399 N N . ASN A 1 183 ? 34.208 -31.160 -3.473 1.00 59.03 183 ASN A N 1
ATOM 1400 C CA . ASN A 1 183 ? 34.834 -30.762 -2.215 1.00 59.03 183 ASN A CA 1
ATOM 1401 C C . ASN A 1 183 ? 33.828 -30.991 -1.083 1.00 59.03 183 ASN A C 1
ATOM 1403 O O . ASN A 1 183 ? 32.672 -30.573 -1.179 1.00 59.03 183 ASN A O 1
ATOM 1407 N N . ALA A 1 184 ? 34.285 -31.723 -0.069 1.00 52.81 184 ALA A N 1
ATOM 1408 C CA . ALA A 1 184 ? 33.566 -32.083 1.144 1.00 52.81 184 ALA A CA 1
ATOM 1409 C C . ALA A 1 184 ? 33.714 -31.007 2.239 1.00 52.81 184 ALA A C 1
ATOM 1411 O O . ALA A 1 184 ? 34.530 -30.096 2.101 1.00 52.81 184 ALA A O 1
ATOM 1412 N N . MET A 1 185 ? 32.861 -31.162 3.261 1.00 43.47 185 MET A N 1
ATOM 1413 C CA . MET A 1 185 ? 32.617 -30.338 4.460 1.00 43.47 185 MET A CA 1
ATOM 1414 C C . MET A 1 185 ? 33.852 -29.818 5.193 1.00 43.47 185 MET A C 1
ATOM 1416 O O . MET A 1 185 ? 34.848 -30.567 5.285 1.00 43.47 185 MET A O 1
#

Radius of gyration: 45.58 Å; chains: 1; bounding box: 108×80×98 Å